Protein AF-A0A9Y1BJJ0-F1 (afdb_monomer)

Solvent-accessible surface area (backbone atoms only — not comparable to full-atom values): 19478 Å² total; per-residue (Å²): 133,89,79,84,78,82,77,81,77,77,76,79,78,82,75,85,71,90,80,87,71,91,72,77,84,66,87,72,63,76,68,61,73,74,72,78,79,87,86,78,84,75,80,62,66,66,53,59,51,48,55,56,55,54,55,73,60,61,85,57,52,76,65,58,51,50,52,52,48,52,50,50,52,52,52,46,50,52,51,51,53,52,47,53,53,51,52,50,55,38,51,52,40,48,51,55,25,51,56,29,49,51,51,24,52,51,27,50,50,51,21,49,52,28,46,55,54,26,51,55,40,48,53,52,38,51,55,41,47,52,55,33,52,52,48,49,52,53,42,50,52,51,49,54,51,46,51,54,53,56,48,53,52,58,73,71,43,85,68,90,63,91,56,38,71,58,51,47,57,51,49,52,51,46,62,75,71,51,95,79,72,55,77,67,56,48,54,50,52,49,52,51,44,52,56,40,50,58,50,39,53,53,42,50,54,48,50,50,54,50,49,51,49,52,52,51,52,49,52,44,53,51,48,53,52,49,38,50,50,35,49,54,49,38,52,53,41,49,54,50,29,51,52,29,49,49,51,21,52,51,29,48,51,53,24,50,54,34,42,53,52,25,51,51,36,46,53,51,39,50,55,47,52,50,52,48,52,52,52,49,51,53,48,53,51,51,52,50,53,46,54,52,50,54,48,53,53,52,50,52,52,50,50,54,51,49,50,53,52,51,51,54,47,50,54,50,49,51,55,50,47,55,50,40,52,56,49,49,51,41,50,75,70,71,52,90,74,52,76,70,59,49,47,53,31,55,77,68,66,78,108

pLDDT: mean 78.35, std 19.56, range [31.09, 95.75]

InterPro domains:
  IPR055545 Protein of unknown function DUF7121 [PF23435] (71-351)

Foldseek 3Di:
DDDDPPPPPPPPPPPPPDPPDPPDPDVPPVVVVVPPPPDDDPPPPVVVVVVVLLVVCPPDDLVVLVVVLVVLVVVLVVLVVVLVVLVVVLVVLVVLLVVLVVLLVVLLVLLVVLVVVLVVLVVVLVVLVVVLVVLVVVLVVLVVVLVVLVVVLVVLPDQPDPCLVVVLVVLVVVVVPDPDDDPVRVVVSVVVNVVSVVSVVSNVVNVVSVVVSVVSVVVSVVSVVSSVVSVVVSVVSVVVSVVSVVSSVVSVVSSVVSVVVSVVSVVVSVVSVVVSVVSVVVSVVSVVSSVSSVVVSVVVVVVVVVVVVVVVVVVVVVVLVVLLVVLVVCVVVVHDDDPVNVVSNVVVVVD

Nearest PDB structures (foldseek):
  3zx6-assembly1_B  TM=4.820E-01  e=4.097E-01  Archaeoglobus fulgidus DSM 4304
  3ja6-assembly1_I  TM=3.238E-01  e=7.196E-02  Escherichia coli
  7zr1-assembly1_D  TM=3.189E-01  e=2.107E-01  Thermochaetoides thermophila
  6grj-assembly1_I  TM=4.346E-01  e=5.861E-01  Aeromonas hydrophila
  3ja6-assembly1_H  TM=2.577E-01  e=4.538E-01  Escherichia coli

Mean predicted aligned error: 16.61 Å

Organism: NCBI:txid2876573

Sequence (351 aa):
MSSNEENINIKEEESESELTGENKANPEQEQKQELIQEQATPKTDTEEQKEKEESRFAELSLEEKKEKLSYLRQRRSMLSNELHRLLEERSEKRKLRDEKNELVKKLFQEARSEKEKRDKINEEVQVRKQMRDILKEEAEKIKNRLLELSSKIKDVGAPRDRRVGEKIRAIERKLETTPFLDKDQERETLKQLEALSGALEKLEIFRELKSEIKEMQNKLRQMQMEIKTYHTSVTTLANQSQVHQKRMVEATKEAKIAKEEADSLHAEVLTISSKIKEIKKELDSITKDMKILSKTVGIELKARRKERKIRAKQIRDEILDSRAEAILTKYKNGESLSLEEFRVLMERGLI

Secondary structure (DSSP, 8-state):
--------------------------TTSSSSSSSS--S---TTHHHHHHHHHHHTTTTS-HHHHHHHHHHHHHHHHHHHHHHHHHHHHHHHHHHHHHHHHHHHHHHHHHHHHHHHHHHHHHHHHHHHHHHHHHHHHHHHHHHHHHHHHHHHHHHH---S-S-HHHHHHHHHHHHHH-S---HHHHHHHHHHHHHHHHHHHHHHHHHHHHHHHHHHHHHHHHHHHHHHHHHHHHHHHHHHHHHHHHHHHHHHHHHHHHHHHHHHHHHHHHHHHHHHHHHHHHHHHHHHHHHHHHHHHHHHHHHHHHHHHHHHHHHHHHHHHHHHHHHHHHHHTTPPPPHHHHHHHHHTT--

Radius of gyration: 60.82 Å; Cα contacts (8 Å, |Δi|>4): 172; chains: 1; bounding box: 133×42×183 Å

Structure (mmCIF, N/CA/C/O backbone):
data_AF-A0A9Y1BJJ0-F1
#
_entry.id   AF-A0A9Y1BJJ0-F1
#
loop_
_atom_site.group_PDB
_atom_site.id
_atom_site.type_symbol
_atom_site.label_atom_id
_atom_site.label_alt_id
_atom_site.label_comp_id
_atom_site.label_asym_id
_atom_site.label_entity_id
_atom_site.label_seq_id
_atom_site.pdbx_PDB_ins_code
_atom_site.Cartn_x
_atom_site.Cartn_y
_atom_site.Cartn_z
_atom_site.occupancy
_atom_site.B_iso_or_equiv
_atom_site.auth_seq_id
_atom_site.auth_comp_id
_atom_site.auth_asym_id
_atom_site.auth_atom_id
_atom_site.pdbx_PDB_model_num
ATOM 1 N N . MET A 1 1 ? -3.485 5.118 47.704 1.00 41.38 1 MET A N 1
ATOM 2 C CA . MET A 1 1 ? -2.514 4.572 46.736 1.00 41.38 1 MET A CA 1
ATOM 3 C C . MET A 1 1 ? -2.784 5.252 45.416 1.00 41.38 1 MET A C 1
ATOM 5 O O . MET A 1 1 ? -3.918 5.224 44.964 1.00 41.38 1 MET A O 1
ATOM 9 N N . SER A 1 2 ? -1.784 5.989 44.939 1.00 37.78 2 SER A N 1
ATOM 10 C CA . SER A 1 2 ? -1.867 6.934 43.827 1.00 37.78 2 SER A CA 1
ATOM 11 C C . SER A 1 2 ? -2.095 6.193 42.512 1.00 37.78 2 SER A C 1
ATOM 13 O O . SER A 1 2 ? -1.265 5.369 42.134 1.00 37.78 2 SER A O 1
ATOM 15 N N . SER A 1 3 ? -3.204 6.466 41.831 1.00 37.03 3 SER A N 1
ATOM 16 C CA . SER A 1 3 ? -3.434 5.999 40.466 1.00 37.03 3 SER A CA 1
ATOM 17 C C . SER A 1 3 ? -3.131 7.157 39.527 1.00 37.03 3 SER A C 1
ATOM 19 O O . SER A 1 3 ? -3.899 8.109 39.442 1.00 37.03 3 SER A O 1
ATOM 21 N N . ASN A 1 4 ? -1.965 7.078 38.884 1.00 36.16 4 ASN A N 1
ATOM 22 C CA . ASN A 1 4 ? -1.592 7.906 37.744 1.00 36.16 4 ASN A CA 1
ATOM 23 C C . ASN A 1 4 ? -2.615 7.688 36.624 1.00 36.16 4 ASN A C 1
ATOM 25 O O . ASN A 1 4 ? -2.622 6.637 35.985 1.00 36.16 4 ASN A O 1
ATOM 29 N N . GLU A 1 5 ? -3.464 8.679 36.382 1.00 37.00 5 GLU A N 1
ATOM 30 C CA . GLU A 1 5 ? -4.180 8.808 35.120 1.00 37.00 5 GLU A CA 1
ATOM 31 C C . GLU A 1 5 ? -3.225 9.480 34.129 1.00 37.00 5 GLU A C 1
ATOM 33 O O . GLU A 1 5 ? -3.054 10.699 34.116 1.00 37.00 5 GLU A O 1
ATOM 38 N N . GLU A 1 6 ? -2.537 8.662 33.329 1.00 38.34 6 GLU A N 1
ATOM 39 C CA . GLU A 1 6 ? -1.808 9.142 32.158 1.00 38.34 6 GLU A CA 1
ATOM 40 C C . GLU A 1 6 ? -2.821 9.671 31.143 1.00 38.34 6 GLU A C 1
ATOM 42 O O . GLU A 1 6 ? -3.477 8.940 30.400 1.00 38.34 6 GLU A O 1
ATOM 47 N N . ASN A 1 7 ? -2.966 10.989 31.169 1.00 35.38 7 ASN A N 1
ATOM 48 C CA . ASN A 1 7 ? -3.734 11.771 30.226 1.00 35.38 7 ASN A CA 1
ATOM 49 C C . ASN A 1 7 ? -2.969 11.773 28.892 1.00 35.38 7 ASN A C 1
ATOM 51 O O . ASN A 1 7 ? -2.081 12.598 28.667 1.00 35.38 7 ASN A O 1
ATOM 55 N N . ILE A 1 8 ? -3.254 10.798 28.025 1.00 37.06 8 ILE A N 1
ATOM 56 C CA . ILE A 1 8 ? -2.671 10.728 26.681 1.00 37.06 8 ILE A CA 1
ATOM 57 C C . ILE A 1 8 ? -3.381 11.769 25.810 1.00 37.06 8 ILE A C 1
ATOM 59 O O . ILE A 1 8 ? -4.343 11.486 25.099 1.00 37.06 8 ILE A O 1
ATOM 63 N N . ASN A 1 9 ? -2.896 13.003 25.916 1.00 31.09 9 ASN A N 1
ATOM 64 C CA . ASN A 1 9 ? -3.221 14.113 25.038 1.00 31.09 9 ASN A CA 1
ATOM 65 C C . ASN A 1 9 ? -2.530 13.880 23.685 1.00 31.09 9 ASN A C 1
ATOM 67 O O . ASN A 1 9 ? -1.387 14.293 23.481 1.00 31.09 9 ASN A O 1
ATOM 71 N N . ILE A 1 10 ? -3.196 13.163 22.779 1.00 37.03 10 ILE A N 1
ATOM 72 C CA . ILE A 1 10 ? -2.777 13.092 21.379 1.00 37.03 10 ILE A CA 1
ATOM 73 C C . ILE A 1 10 ? -3.222 14.406 20.745 1.00 37.03 10 ILE A C 1
ATOM 75 O O . ILE A 1 10 ? -4.353 14.531 20.286 1.00 37.03 10 ILE A O 1
ATOM 79 N N . LYS A 1 11 ? -2.334 15.402 20.789 1.00 32.56 11 LYS A N 1
ATOM 80 C CA . LYS A 1 11 ? -2.441 16.589 19.944 1.00 32.56 11 LYS A CA 1
ATOM 81 C C . LYS A 1 11 ? -2.507 16.119 18.495 1.00 32.56 11 LYS A C 1
ATOM 83 O O . LYS A 1 11 ? -1.560 15.518 17.990 1.00 32.56 11 LYS A O 1
ATOM 88 N N . GLU A 1 12 ? -3.649 16.370 17.878 1.00 34.91 12 GLU A N 1
ATOM 89 C CA . GLU A 1 12 ? -3.846 16.322 16.440 1.00 34.91 12 GLU A CA 1
ATOM 90 C C . GLU A 1 12 ? -2.896 17.349 15.812 1.00 34.91 12 GLU A C 1
ATOM 92 O O . GLU A 1 12 ? -3.106 18.556 15.899 1.00 34.91 12 GLU A O 1
ATOM 97 N N . GLU A 1 13 ? -1.789 16.872 15.243 1.00 32.09 13 GLU A N 1
ATOM 98 C CA . GLU A 1 13 ? -1.063 17.631 14.231 1.00 32.09 13 GLU A CA 1
ATOM 99 C C . GLU A 1 13 ? -1.869 17.529 12.937 1.00 32.09 13 GLU A C 1
ATOM 101 O O . GLU A 1 13 ? -1.790 16.548 12.190 1.00 32.09 13 GLU A O 1
ATOM 106 N N . GLU A 1 14 ? -2.686 18.555 12.712 1.00 34.62 14 GLU A N 1
ATOM 107 C CA . GLU A 1 14 ? -3.256 18.894 11.417 1.00 34.62 14 GLU A CA 1
ATOM 108 C C . GLU A 1 14 ? -2.109 19.092 10.418 1.00 34.62 14 GLU A C 1
ATOM 110 O O . GLU A 1 14 ? -1.488 20.147 10.320 1.00 34.62 14 GLU A O 1
ATOM 115 N N . SER A 1 15 ? -1.802 18.031 9.677 1.00 31.80 15 SER A N 1
ATOM 116 C CA . SER A 1 15 ? -1.111 18.137 8.398 1.00 31.80 15 SER A CA 1
ATOM 117 C C . SER A 1 15 ? -2.178 18.181 7.313 1.00 31.80 15 SER A C 1
ATOM 119 O O . SER A 1 15 ? -2.482 17.185 6.654 1.00 31.80 15 SER A O 1
ATOM 121 N N . GLU A 1 16 ? -2.770 19.364 7.149 1.00 34.81 16 GLU A N 1
ATOM 122 C CA . GLU A 1 16 ? -3.414 19.741 5.896 1.00 34.81 16 GLU A CA 1
ATOM 123 C C . GLU A 1 16 ? -2.358 19.649 4.788 1.00 34.81 16 GLU A C 1
ATOM 125 O O . GLU A 1 16 ? -1.542 20.540 4.571 1.00 34.81 16 GLU A O 1
ATOM 130 N N . SER A 1 17 ? -2.337 18.507 4.107 1.00 33.75 17 SER A N 1
ATOM 131 C CA . SER A 1 17 ? -1.833 18.432 2.745 1.00 33.75 17 SER A CA 1
ATOM 132 C C . SER A 1 17 ? -3.055 18.371 1.848 1.00 33.75 17 SER A C 1
ATOM 134 O O . SER A 1 17 ? -3.716 17.341 1.713 1.00 33.75 17 SER A O 1
ATOM 136 N N . GLU A 1 18 ? -3.389 19.532 1.296 1.00 36.62 18 GLU A N 1
ATOM 137 C CA . GLU A 1 18 ? -4.306 19.688 0.180 1.00 36.62 18 GLU A CA 1
ATOM 138 C C . GLU A 1 18 ? -3.931 18.689 -0.925 1.00 36.62 18 GLU A C 1
ATOM 140 O O . GLU A 1 18 ? -2.941 18.845 -1.637 1.00 36.62 18 GLU A O 1
ATOM 145 N N . LEU A 1 19 ? -4.729 17.636 -1.073 1.00 33.81 19 LEU A N 1
ATOM 146 C CA . LEU A 1 19 ? -4.716 16.768 -2.248 1.00 33.81 19 LEU A CA 1
ATOM 147 C C . LEU A 1 19 ? -6.147 16.595 -2.754 1.00 33.81 19 LEU A C 1
ATOM 149 O O . LEU A 1 19 ? -6.653 15.492 -2.939 1.00 33.81 19 LEU A O 1
ATOM 153 N N . THR A 1 20 ? -6.800 17.726 -3.006 1.00 34.84 20 THR A N 1
ATOM 154 C CA . THR A 1 20 ? -7.907 17.812 -3.958 1.00 34.84 20 THR A CA 1
ATOM 155 C C . THR A 1 20 ? -7.392 18.518 -5.198 1.00 34.84 20 THR A C 1
ATOM 157 O O . THR A 1 20 ? -7.343 19.739 -5.283 1.00 34.84 20 THR A O 1
ATOM 160 N N . GLY A 1 21 ? -6.962 17.705 -6.151 1.00 32.47 21 GLY A N 1
ATOM 161 C CA . GLY A 1 21 ? -6.496 18.133 -7.456 1.00 32.47 21 GLY A CA 1
ATOM 162 C C . GLY A 1 21 ? -6.545 16.939 -8.387 1.00 32.47 21 GLY A C 1
ATOM 163 O O . GLY A 1 21 ? -5.512 16.404 -8.778 1.00 32.47 21 GLY A O 1
ATOM 164 N N . GLU A 1 22 ? -7.759 16.476 -8.688 1.00 35.31 22 GLU A N 1
ATOM 165 C CA . GLU A 1 22 ? -8.012 15.612 -9.835 1.00 35.31 22 GLU A CA 1
ATOM 166 C C . GLU A 1 22 ? -7.558 16.339 -11.108 1.00 35.31 22 GLU A C 1
ATOM 168 O O . GLU A 1 22 ? -8.339 17.018 -11.765 1.00 35.31 22 GLU A O 1
ATOM 173 N N . ASN A 1 23 ? -6.295 16.176 -11.491 1.00 34.31 23 ASN A N 1
ATOM 174 C CA . ASN A 1 23 ? -5.889 16.372 -12.872 1.00 34.31 23 ASN A CA 1
ATOM 175 C C . ASN A 1 23 ? -5.842 15.002 -13.535 1.00 34.31 23 ASN A C 1
ATOM 177 O O . ASN A 1 23 ? -4.840 14.288 -13.520 1.00 34.31 23 ASN A O 1
ATOM 181 N N . LYS A 1 24 ? -6.997 14.638 -14.099 1.00 37.75 24 LYS A N 1
ATOM 182 C CA . LYS A 1 24 ? -7.122 13.620 -15.138 1.00 37.75 24 LYS A CA 1
ATOM 183 C C . LYS A 1 24 ? -6.064 13.903 -16.201 1.00 37.75 24 LYS A C 1
ATOM 185 O O . LYS A 1 24 ? -6.153 14.892 -16.923 1.00 37.75 24 LYS A O 1
ATOM 190 N N . ALA A 1 25 ? -5.072 13.023 -16.285 1.00 35.44 25 ALA A N 1
ATOM 191 C CA . ALA A 1 25 ? -4.166 12.956 -17.416 1.00 35.44 25 ALA A CA 1
ATOM 192 C C . ALA A 1 25 ? -5.003 12.720 -18.680 1.00 35.44 25 ALA A C 1
ATOM 194 O O . ALA A 1 25 ? -5.558 11.640 -18.883 1.00 35.44 25 ALA A O 1
ATOM 195 N N . ASN A 1 26 ? -5.138 13.767 -19.488 1.00 36.28 26 ASN A N 1
ATOM 196 C CA . ASN A 1 26 ? -5.707 13.696 -20.819 1.00 36.28 26 ASN A CA 1
ATOM 197 C C . ASN A 1 26 ? -4.599 13.219 -21.781 1.00 36.28 26 ASN A C 1
ATOM 199 O O . ASN A 1 26 ? -3.592 13.920 -21.898 1.00 36.28 26 ASN A O 1
ATOM 203 N N . PRO A 1 27 ? -4.731 12.074 -22.476 1.00 37.09 27 PRO A N 1
ATOM 204 C CA . PRO A 1 27 ? -3.688 11.569 -23.378 1.00 37.09 27 PRO A CA 1
ATOM 205 C C . PRO A 1 27 ? -3.539 12.377 -24.681 1.00 37.09 27 PRO A C 1
ATOM 207 O O . PRO A 1 27 ? -2.681 12.069 -25.501 1.00 37.09 27 PRO A O 1
ATOM 210 N N . GLU A 1 28 ? -4.364 13.404 -24.901 1.00 39.59 28 GLU A N 1
ATOM 211 C CA . GLU A 1 28 ? -4.468 14.112 -26.185 1.00 39.59 28 GLU A CA 1
ATOM 212 C C . GLU A 1 28 ? -3.685 15.436 -26.278 1.00 39.59 28 GLU A C 1
ATOM 214 O O . GLU A 1 28 ? -3.789 16.137 -27.287 1.00 39.59 28 GLU A O 1
ATOM 219 N N . GLN A 1 29 ? -2.885 15.809 -25.271 1.00 39.03 29 GLN A N 1
ATOM 220 C CA . GLN A 1 29 ? -2.131 17.077 -25.296 1.00 39.03 29 GLN A CA 1
ATOM 221 C C . GLN A 1 29 ? -0.627 16.957 -25.585 1.00 39.03 29 GLN A C 1
ATOM 223 O O . GLN A 1 29 ? -0.024 17.962 -25.955 1.00 39.03 29 GLN A O 1
ATOM 228 N N . GLU A 1 30 ? -0.034 15.760 -25.573 1.00 35.84 30 GLU A N 1
ATOM 229 C CA . GLU A 1 30 ? 1.347 15.571 -26.063 1.00 35.84 30 GLU A CA 1
ATOM 230 C C . GLU A 1 30 ? 1.431 15.421 -27.593 1.00 35.84 30 GLU A C 1
ATOM 232 O O . GLU A 1 30 ? 2.479 15.669 -28.176 1.00 35.84 30 GLU A O 1
ATOM 237 N N . GLN A 1 31 ? 0.319 15.138 -28.282 1.00 39.72 31 GLN A N 1
ATOM 238 C CA . GLN A 1 31 ? 0.288 15.030 -29.751 1.00 39.72 31 GLN A CA 1
ATOM 239 C C . GLN A 1 31 ? 0.070 16.366 -30.483 1.00 39.72 31 GLN A C 1
ATOM 241 O O . GLN A 1 31 ? 0.135 16.416 -31.709 1.00 39.72 31 GLN A O 1
ATOM 246 N N . LYS A 1 32 ? -0.164 17.474 -29.763 1.00 40.16 32 LYS A N 1
ATOM 247 C CA . LYS A 1 32 ? -0.368 18.804 -30.373 1.00 40.16 32 LYS A CA 1
ATOM 248 C C . LYS A 1 32 ? 0.833 19.748 -30.286 1.00 40.16 32 LYS A C 1
ATOM 250 O O . LYS A 1 32 ? 0.787 20.809 -30.900 1.00 40.16 32 LYS A O 1
ATOM 255 N N . GLN A 1 33 ? 1.922 19.358 -29.620 1.00 35.16 33 GLN A N 1
ATOM 256 C CA . GLN A 1 33 ? 3.211 20.058 -29.744 1.00 35.16 33 GLN A CA 1
ATOM 257 C C . GLN A 1 33 ? 4.098 19.512 -30.875 1.00 35.16 33 GLN A C 1
ATOM 259 O O . GLN A 1 33 ? 5.078 20.158 -31.228 1.00 35.16 33 GLN A O 1
ATOM 264 N N . GLU A 1 34 ? 3.718 18.404 -31.519 1.00 36.06 34 GLU A N 1
ATOM 265 C CA . GLU A 1 34 ? 4.432 17.861 -32.687 1.00 36.06 34 GLU A CA 1
ATOM 266 C C . GLU A 1 34 ? 3.879 18.335 -34.047 1.00 36.06 34 GLU A C 1
ATOM 268 O O . GLU A 1 34 ? 4.461 18.012 -35.077 1.00 36.06 34 GLU A O 1
ATOM 273 N N . LEU A 1 35 ? 2.806 19.141 -34.086 1.00 38.00 35 LEU A N 1
ATOM 274 C CA . LEU A 1 35 ? 2.147 19.531 -35.348 1.00 38.00 35 LEU A CA 1
ATOM 275 C C . LEU A 1 35 ? 2.169 21.036 -35.679 1.00 38.00 35 LEU A C 1
ATOM 277 O O . LEU A 1 35 ? 1.413 21.493 -36.532 1.00 38.00 35 LEU A O 1
ATOM 281 N N . ILE A 1 36 ? 3.044 21.816 -35.038 1.00 39.78 36 ILE A N 1
ATOM 282 C CA . ILE A 1 36 ? 3.348 23.198 -35.452 1.00 39.78 36 ILE A CA 1
ATOM 283 C C . ILE A 1 36 ? 4.865 23.353 -35.556 1.00 39.78 36 ILE A C 1
ATOM 285 O O . ILE A 1 36 ? 5.498 24.058 -34.780 1.00 39.78 36 ILE A O 1
ATOM 289 N N . GLN A 1 37 ? 5.463 22.644 -36.509 1.00 34.94 37 GLN A N 1
ATOM 290 C CA . GLN A 1 37 ? 6.774 22.986 -37.071 1.00 34.94 37 GLN A CA 1
ATOM 291 C C . GLN A 1 37 ? 6.961 22.334 -38.447 1.00 34.94 37 GLN A C 1
ATOM 293 O O . GLN A 1 37 ? 8.038 21.891 -38.827 1.00 34.94 37 GLN A O 1
ATOM 298 N N . GLU A 1 38 ? 5.888 22.294 -39.231 1.00 39.34 38 GLU A N 1
ATOM 299 C CA . GLU A 1 38 ? 5.927 21.891 -40.630 1.00 39.34 38 GLU A CA 1
ATOM 300 C C . GLU A 1 38 ? 5.609 23.127 -41.475 1.00 39.34 38 GLU A C 1
ATOM 302 O O . GLU A 1 38 ? 4.462 23.359 -41.831 1.00 39.34 38 GLU A O 1
ATOM 307 N N . GLN A 1 39 ? 6.621 23.985 -41.669 1.00 40.09 39 GLN A N 1
ATOM 308 C CA . GLN A 1 39 ? 6.801 24.923 -42.796 1.00 40.09 39 GLN A CA 1
ATOM 309 C C . GLN A 1 39 ? 7.928 25.922 -42.487 1.00 40.09 39 GLN A C 1
ATOM 311 O O . GLN A 1 39 ? 7.706 27.100 -42.240 1.00 40.09 39 GLN A O 1
ATOM 316 N N . ALA A 1 40 ? 9.165 25.432 -42.513 1.00 31.11 40 ALA A N 1
ATOM 317 C CA . ALA A 1 40 ? 10.347 26.210 -42.882 1.00 31.11 40 ALA A CA 1
ATOM 318 C C . ALA A 1 40 ? 11.502 25.223 -43.066 1.00 31.11 40 ALA A C 1
ATOM 320 O O . ALA A 1 40 ? 12.219 24.894 -42.130 1.00 31.11 40 ALA A O 1
ATOM 321 N N . THR A 1 41 ? 11.664 24.693 -44.275 1.00 34.09 41 THR A N 1
ATOM 322 C CA . THR A 1 41 ? 12.909 24.021 -44.654 1.00 34.09 41 THR A CA 1
ATOM 323 C C . THR A 1 41 ? 13.957 25.079 -45.007 1.00 34.09 41 THR A C 1
ATOM 325 O O . THR A 1 41 ? 13.762 25.753 -46.022 1.00 34.09 41 THR A O 1
ATOM 328 N N . PRO A 1 42 ? 15.101 25.193 -44.308 1.00 35.75 42 PRO A N 1
ATOM 329 C CA . PRO A 1 42 ? 16.320 25.646 -44.948 1.00 35.75 42 PRO A CA 1
ATOM 330 C C . PRO A 1 42 ? 16.962 24.410 -45.588 1.00 35.75 42 PRO A C 1
ATOM 332 O O . PRO A 1 42 ? 17.551 23.563 -44.922 1.00 35.75 42 PRO A O 1
ATOM 335 N N . LYS A 1 43 ? 16.817 24.267 -46.908 1.00 39.12 43 LYS A N 1
ATOM 336 C CA . LYS A 1 43 ? 17.496 23.215 -47.690 1.00 39.12 43 LYS A CA 1
ATOM 337 C C . LYS A 1 43 ? 19.018 23.435 -47.804 1.00 39.12 43 LYS A C 1
ATOM 339 O O . LYS A 1 43 ? 19.677 22.675 -48.497 1.00 39.12 43 LYS A O 1
ATOM 344 N N . THR A 1 44 ? 19.580 24.434 -47.130 1.00 39.41 44 THR A N 1
ATOM 345 C CA . THR A 1 44 ? 20.966 24.888 -47.307 1.00 39.41 44 THR A CA 1
ATOM 346 C C . THR A 1 44 ? 21.967 24.267 -46.323 1.00 39.41 44 THR A C 1
ATOM 348 O O . THR A 1 44 ? 23.104 24.024 -46.710 1.00 39.41 44 THR A O 1
ATOM 351 N N . ASP A 1 45 ? 21.559 23.868 -45.111 1.00 41.50 45 ASP A N 1
ATOM 352 C CA . ASP A 1 45 ? 22.515 23.365 -44.098 1.00 41.50 45 ASP A CA 1
ATOM 353 C C . ASP A 1 45 ? 22.913 21.887 -44.295 1.00 41.50 45 ASP A C 1
ATOM 355 O O . ASP A 1 45 ? 23.887 21.402 -43.719 1.00 41.50 45 ASP A O 1
ATOM 359 N N . THR A 1 46 ? 22.168 21.138 -45.117 1.00 50.28 46 THR A N 1
ATOM 360 C CA . THR A 1 46 ? 22.404 19.696 -45.336 1.00 50.28 46 THR A CA 1
ATOM 361 C C . THR A 1 46 ? 23.426 19.417 -46.445 1.00 50.28 46 THR A C 1
ATOM 363 O O . THR A 1 46 ? 24.008 18.333 -46.475 1.00 50.28 46 THR A O 1
ATOM 366 N N . GLU A 1 47 ? 23.644 20.358 -47.367 1.00 45.19 47 GLU A N 1
ATOM 367 C CA . GLU A 1 47 ? 24.647 20.235 -48.437 1.00 45.19 47 GLU A CA 1
ATOM 368 C C . GLU A 1 47 ? 26.021 20.734 -47.973 1.00 45.19 47 GLU A C 1
ATOM 370 O O . GLU A 1 47 ? 26.998 20.009 -48.145 1.00 45.19 47 GLU A O 1
ATOM 375 N N . GLU A 1 48 ? 26.094 21.844 -47.229 1.00 45.12 48 GLU A N 1
ATOM 376 C CA . GLU A 1 48 ? 27.357 22.331 -46.643 1.00 45.12 48 GLU A CA 1
ATOM 377 C C . GLU A 1 48 ? 27.971 21.363 -45.611 1.00 45.12 48 GLU A C 1
ATOM 379 O O . GLU A 1 48 ? 29.195 21.232 -45.524 1.00 45.12 48 GLU A O 1
ATOM 384 N N . GLN A 1 49 ? 27.148 20.6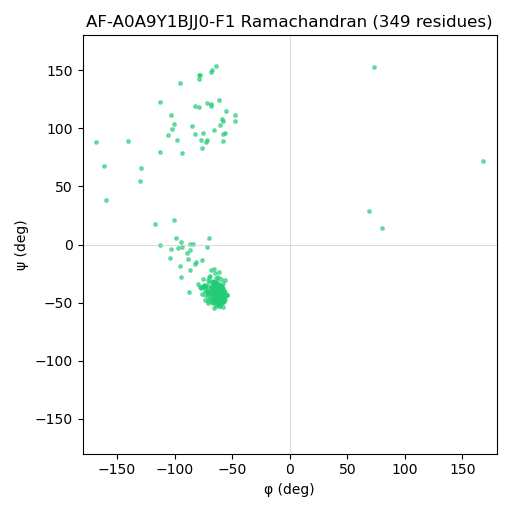53 -44.827 1.00 47.91 49 GLN A N 1
ATOM 385 C CA . GLN A 1 49 ? 27.642 19.630 -43.893 1.00 47.91 49 GLN A CA 1
ATOM 386 C C . GLN A 1 49 ? 28.119 18.362 -44.617 1.00 47.91 49 GLN A C 1
ATOM 388 O O . GLN A 1 49 ? 29.115 17.769 -44.205 1.00 47.91 49 GLN A O 1
ATOM 393 N N . LYS A 1 50 ? 27.474 17.974 -45.728 1.00 47.66 50 LYS A N 1
ATOM 394 C CA . LYS A 1 50 ? 27.924 16.849 -46.566 1.00 47.66 50 LYS A CA 1
ATOM 395 C C . LYS A 1 50 ? 29.231 17.161 -47.287 1.00 47.66 50 LYS A C 1
ATOM 397 O O . LYS A 1 50 ? 30.107 16.305 -47.300 1.00 47.66 50 LYS A O 1
ATOM 402 N N . GLU A 1 51 ? 29.393 18.368 -47.828 1.00 49.00 51 GLU A N 1
ATOM 403 C CA . GLU A 1 51 ? 30.636 18.777 -48.496 1.00 49.00 51 GLU A CA 1
ATOM 404 C C . GLU A 1 51 ? 31.817 18.866 -47.515 1.00 49.00 51 GLU A C 1
ATOM 406 O O . GLU A 1 51 ? 32.923 18.415 -47.827 1.00 49.00 51 GLU A O 1
ATOM 411 N N . LYS A 1 52 ? 31.592 19.351 -46.283 1.00 52.16 52 LYS A N 1
ATOM 412 C CA . LYS A 1 52 ? 32.620 19.354 -45.224 1.00 52.16 52 LYS A CA 1
ATOM 413 C C . LYS A 1 52 ? 32.981 17.947 -44.729 1.00 52.16 52 LYS A C 1
ATOM 415 O O . LYS A 1 52 ? 34.149 17.691 -44.436 1.00 52.16 52 LYS A O 1
ATOM 420 N N . GLU A 1 53 ? 32.023 17.022 -44.645 1.00 48.56 53 GLU A N 1
ATOM 421 C CA . GLU A 1 53 ? 32.281 15.630 -44.237 1.00 48.56 53 GLU A CA 1
ATOM 422 C C . GLU A 1 53 ? 32.942 14.791 -45.345 1.00 48.56 53 GLU A C 1
ATOM 424 O O . GLU A 1 53 ? 33.820 13.977 -45.052 1.00 48.56 53 GLU A O 1
ATOM 429 N N . GLU A 1 54 ? 32.588 15.010 -46.615 1.00 51.88 54 GLU A N 1
ATOM 430 C CA . GLU A 1 54 ? 33.231 14.361 -47.767 1.00 51.88 54 GLU A CA 1
ATOM 431 C C . GLU A 1 54 ? 34.686 14.827 -47.950 1.00 51.88 54 GLU A C 1
ATOM 433 O O . GLU A 1 54 ? 35.562 14.004 -48.234 1.00 51.88 54 GLU A O 1
ATOM 438 N N . SER A 1 55 ? 34.974 16.103 -47.668 1.00 53.44 55 SER A N 1
ATOM 439 C CA . SER A 1 55 ? 36.337 16.653 -47.627 1.00 53.44 55 SER A CA 1
ATOM 440 C C . SER A 1 55 ? 37.220 15.979 -46.560 1.00 53.44 55 SER A C 1
ATOM 442 O O . SER A 1 55 ? 38.396 15.698 -46.789 1.00 53.44 55 SER A O 1
ATOM 444 N N . ARG A 1 56 ? 36.637 15.581 -45.420 1.00 59.75 56 ARG A N 1
ATOM 445 C CA . ARG A 1 56 ? 37.361 15.013 -44.266 1.00 59.75 56 ARG A CA 1
ATOM 446 C C . ARG A 1 56 ? 38.014 13.650 -44.526 1.00 59.75 56 ARG A C 1
ATOM 448 O O . ARG A 1 56 ? 38.918 13.243 -43.796 1.00 59.75 56 ARG A O 1
ATOM 455 N N . PHE A 1 57 ? 37.545 12.928 -45.540 1.00 59.41 57 PHE A N 1
ATOM 456 C CA . PHE A 1 57 ? 38.108 11.642 -45.952 1.00 59.41 57 PHE A CA 1
ATOM 457 C C . PHE A 1 57 ? 38.772 11.699 -47.332 1.00 59.41 57 PHE A C 1
ATOM 459 O O . PHE A 1 57 ? 39.289 10.677 -47.778 1.00 59.41 57 PHE A O 1
ATOM 466 N N . ALA A 1 58 ? 38.773 12.851 -48.011 1.00 61.31 58 ALA A N 1
ATOM 467 C CA . ALA A 1 58 ? 39.305 12.988 -49.365 1.00 61.31 58 ALA A CA 1
ATOM 468 C C . ALA A 1 58 ? 40.830 12.787 -49.419 1.00 61.31 58 ALA A C 1
ATOM 470 O O . ALA A 1 58 ? 41.313 12.110 -50.326 1.00 61.31 58 ALA A O 1
ATOM 471 N N . GLU A 1 59 ? 41.558 13.273 -48.409 1.00 61.97 59 GLU A N 1
ATOM 472 C CA . GLU A 1 59 ? 43.032 13.280 -48.351 1.00 61.97 59 GLU A CA 1
ATOM 473 C C . GLU A 1 59 ? 43.679 11.923 -48.015 1.00 61.97 59 GLU A C 1
ATOM 475 O O . GLU A 1 59 ? 44.882 11.759 -48.204 1.00 61.97 59 GLU A O 1
ATOM 480 N N . LEU A 1 60 ? 42.913 10.931 -47.542 1.00 71.19 60 LEU A N 1
ATOM 481 C CA . LEU A 1 60 ? 43.469 9.625 -47.162 1.00 71.19 60 LEU A CA 1
ATOM 482 C C . LEU A 1 60 ? 43.754 8.723 -48.372 1.00 71.19 60 LEU A C 1
ATOM 484 O O . LEU A 1 60 ? 42.984 8.672 -49.339 1.00 71.19 60 LEU A O 1
ATOM 488 N N . SER A 1 61 ? 44.814 7.923 -48.267 1.00 78.50 61 SER A N 1
ATOM 489 C CA . SER A 1 61 ? 45.138 6.871 -49.231 1.00 78.50 61 SER A CA 1
ATOM 490 C C . SER A 1 61 ? 44.055 5.784 -49.260 1.00 78.50 61 SER A C 1
ATOM 492 O O . SER A 1 61 ? 43.359 5.525 -48.276 1.00 78.50 61 SER A O 1
ATOM 494 N N . LEU A 1 62 ? 43.919 5.092 -50.395 1.00 75.88 62 LEU A N 1
ATOM 495 C CA . LEU A 1 62 ? 42.941 4.011 -50.568 1.00 75.88 62 LEU A CA 1
ATOM 496 C C . LEU A 1 62 ? 43.126 2.883 -49.536 1.00 75.88 62 LEU A C 1
ATOM 498 O O . LEU A 1 62 ? 42.145 2.255 -49.140 1.00 75.88 62 LEU A O 1
ATOM 502 N N . GLU A 1 63 ? 44.362 2.607 -49.113 1.00 79.31 63 GLU A N 1
ATOM 503 C CA . GLU A 1 63 ? 44.637 1.575 -48.106 1.00 79.31 63 GLU A CA 1
ATOM 504 C C . GLU A 1 63 ? 44.209 2.035 -46.702 1.00 79.31 63 GLU A C 1
ATOM 506 O O . GLU A 1 63 ? 43.471 1.323 -46.024 1.00 79.31 63 GLU A O 1
ATOM 511 N N . GLU A 1 64 ? 44.510 3.283 -46.339 1.00 82.81 64 GLU A N 1
ATOM 512 C CA . GLU A 1 64 ? 44.087 3.905 -45.075 1.00 82.81 64 GLU A CA 1
ATOM 513 C C . GLU A 1 64 ? 42.556 4.006 -44.970 1.00 82.81 64 GLU A C 1
ATOM 515 O O . GLU A 1 64 ? 41.968 3.757 -43.917 1.00 82.81 64 GLU A O 1
ATOM 520 N N . LYS A 1 65 ? 41.870 4.306 -46.083 1.00 81.56 65 LYS A N 1
ATOM 521 C CA . LYS A 1 65 ? 40.399 4.315 -46.156 1.00 81.56 65 LYS A CA 1
ATOM 522 C C . LYS A 1 65 ? 39.802 2.931 -45.879 1.00 81.56 65 LYS A C 1
ATOM 524 O O . LYS A 1 65 ? 38.772 2.837 -45.207 1.00 81.56 65 LYS A O 1
ATOM 529 N N . LYS A 1 66 ? 40.425 1.848 -46.364 1.00 81.94 66 LYS A N 1
ATOM 530 C CA . LYS A 1 66 ? 39.978 0.469 -46.079 1.00 81.94 66 LYS A CA 1
ATOM 531 C C . LYS A 1 66 ? 40.238 0.072 -44.631 1.00 81.94 66 LYS A C 1
ATOM 533 O O . LYS A 1 66 ? 39.360 -0.535 -44.019 1.00 81.94 66 LYS A O 1
ATOM 538 N N . GLU A 1 67 ? 41.405 0.406 -44.090 1.00 86.56 67 GLU A N 1
ATOM 539 C CA . GLU A 1 67 ? 41.744 0.144 -42.688 1.00 86.56 67 GLU A CA 1
ATOM 540 C C . GLU A 1 67 ? 40.780 0.875 -41.754 1.00 86.56 67 GLU A C 1
ATOM 542 O O . GLU A 1 67 ? 40.186 0.259 -40.868 1.00 86.56 67 GLU A O 1
ATOM 547 N N . LYS A 1 68 ? 40.504 2.154 -42.032 1.00 87.56 68 LYS A N 1
ATOM 548 C CA . LYS A 1 68 ? 39.520 2.949 -41.289 1.00 87.56 68 LYS A CA 1
ATOM 549 C C . LYS A 1 68 ? 38.108 2.377 -41.410 1.00 87.56 68 LYS A C 1
ATOM 551 O O . LYS A 1 68 ? 37.389 2.313 -40.418 1.00 87.56 68 LYS A O 1
ATOM 556 N N . LEU A 1 69 ? 37.712 1.890 -42.587 1.00 86.94 69 LEU A N 1
ATOM 557 C CA . LEU A 1 69 ? 36.426 1.210 -42.772 1.00 86.94 69 LEU A CA 1
ATOM 558 C C . LEU A 1 69 ? 36.345 -0.105 -41.976 1.00 86.94 69 LEU A C 1
ATOM 560 O O . LEU A 1 69 ? 35.292 -0.413 -41.417 1.00 86.94 69 LEU A O 1
ATOM 564 N N . SER A 1 70 ? 37.435 -0.872 -41.913 1.00 89.25 70 SER A N 1
ATOM 565 C CA . SER A 1 70 ? 37.532 -2.089 -41.097 1.00 89.25 70 SER A CA 1
ATOM 566 C C . SER A 1 70 ? 37.415 -1.767 -39.604 1.00 89.25 70 SER A C 1
ATOM 568 O O . SER A 1 70 ? 36.582 -2.347 -38.906 1.00 89.25 70 SER A O 1
ATOM 570 N N . TYR A 1 71 ? 38.158 -0.759 -39.141 1.00 91.06 71 TYR A N 1
ATOM 571 C CA . TYR A 1 71 ? 38.094 -0.255 -37.772 1.00 91.06 71 TYR A CA 1
ATOM 572 C C . TYR A 1 71 ? 36.680 0.201 -37.392 1.00 91.06 71 TYR A C 1
ATOM 574 O O . TYR A 1 71 ? 36.150 -0.220 -36.366 1.00 91.06 71 TYR A O 1
ATOM 582 N N . LEU A 1 72 ? 36.019 0.997 -38.240 1.00 89.94 72 LEU A N 1
ATOM 583 C CA . LEU A 1 72 ? 34.650 1.455 -37.988 1.00 89.94 72 LEU A CA 1
ATOM 584 C C . LEU A 1 72 ? 33.646 0.295 -37.949 1.00 89.94 72 LEU A C 1
ATOM 586 O O . LEU A 1 72 ? 32.735 0.316 -37.124 1.00 89.94 72 LEU A O 1
ATOM 590 N N . ARG A 1 73 ? 33.819 -0.749 -38.774 1.00 89.81 73 ARG A N 1
ATOM 591 C CA . ARG A 1 73 ? 32.993 -1.971 -38.703 1.00 89.81 73 ARG A CA 1
ATOM 592 C C . ARG A 1 73 ? 33.171 -2.695 -37.376 1.00 89.81 73 ARG A C 1
ATOM 594 O O . ARG A 1 73 ? 32.176 -3.071 -36.759 1.00 89.81 73 ARG A O 1
ATOM 601 N N . GLN A 1 74 ? 34.414 -2.868 -36.933 1.00 92.31 74 GLN A N 1
ATOM 602 C CA . GLN A 1 74 ? 34.709 -3.502 -35.653 1.00 92.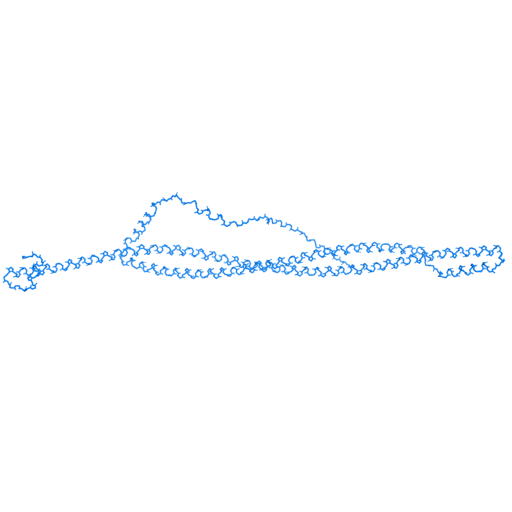31 74 GLN A CA 1
ATOM 603 C C . GLN A 1 74 ? 34.145 -2.672 -34.495 1.00 92.31 74 GLN A C 1
ATOM 605 O O . GLN A 1 74 ? 33.439 -3.207 -33.642 1.00 92.31 74 GLN A O 1
ATOM 610 N N . ARG A 1 75 ? 34.367 -1.352 -34.502 1.00 91.69 75 ARG A N 1
ATOM 611 C CA . ARG A 1 75 ? 33.834 -0.433 -33.490 1.00 91.69 75 ARG A CA 1
ATOM 612 C C . ARG A 1 75 ? 32.307 -0.454 -33.454 1.00 91.69 75 ARG A C 1
ATOM 614 O O . ARG A 1 75 ? 31.739 -0.547 -32.372 1.00 91.69 75 ARG A O 1
ATOM 621 N N . ARG A 1 76 ? 31.646 -0.443 -34.616 1.00 91.81 76 ARG A N 1
ATOM 622 C 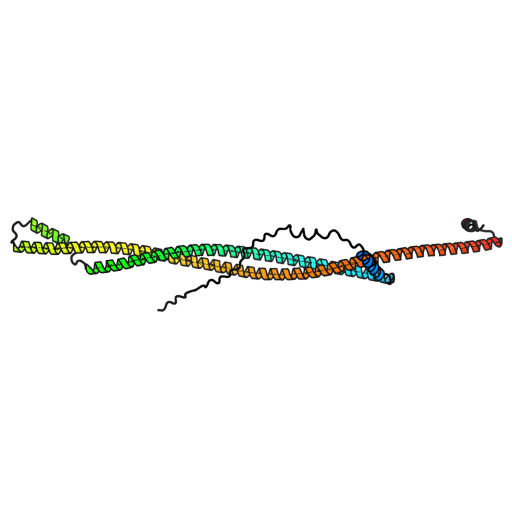CA . ARG A 1 76 ? 30.188 -0.589 -34.731 1.00 91.81 76 ARG A CA 1
ATOM 623 C C . ARG A 1 76 ? 29.708 -1.907 -34.127 1.00 91.81 76 ARG A C 1
ATOM 625 O O . ARG A 1 76 ? 28.724 -1.903 -33.399 1.00 91.81 76 ARG A O 1
ATOM 632 N N . SER A 1 77 ? 30.390 -3.017 -34.412 1.00 92.62 77 SER A N 1
ATOM 633 C CA . SER A 1 77 ? 30.044 -4.322 -33.837 1.00 92.62 77 SER A CA 1
ATOM 634 C C . SER A 1 77 ? 30.160 -4.315 -32.312 1.00 92.62 77 SER A C 1
ATOM 636 O O . SER A 1 77 ? 29.254 -4.787 -31.635 1.00 92.62 77 SER A O 1
ATOM 638 N N . MET A 1 78 ? 31.238 -3.740 -31.771 1.00 93.25 78 MET A N 1
ATOM 639 C CA . MET A 1 78 ? 31.447 -3.620 -30.323 1.00 93.25 78 MET A CA 1
ATOM 640 C C . MET A 1 78 ? 30.356 -2.771 -29.663 1.00 93.25 78 MET A C 1
ATOM 642 O O . MET A 1 78 ? 29.749 -3.206 -28.689 1.00 93.25 78 MET A O 1
ATOM 646 N N . LEU A 1 79 ? 30.053 -1.597 -30.227 1.00 92.44 79 LEU A N 1
ATOM 647 C CA . LEU A 1 79 ? 28.994 -0.718 -29.722 1.00 92.44 79 LEU A CA 1
ATOM 648 C C . LEU A 1 79 ? 27.602 -1.341 -29.856 1.00 92.44 79 LEU A C 1
ATOM 650 O O . LEU A 1 79 ? 26.762 -1.139 -28.989 1.00 92.44 79 LEU A O 1
ATOM 654 N N . SER A 1 80 ? 27.351 -2.120 -30.911 1.00 91.75 80 SER A N 1
ATOM 655 C CA . SER A 1 80 ? 26.088 -2.843 -31.077 1.00 91.75 80 SER A CA 1
ATOM 656 C C . SER A 1 80 ? 25.913 -3.934 -30.022 1.00 91.75 80 SER A C 1
ATOM 658 O O . SER A 1 80 ? 24.808 -4.109 -29.518 1.00 91.75 80 SER A O 1
ATOM 660 N N . ASN A 1 81 ? 26.982 -4.660 -29.684 1.00 93.56 81 ASN A N 1
ATOM 661 C CA . ASN A 1 81 ? 26.944 -5.671 -28.629 1.00 93.56 81 ASN A CA 1
ATOM 662 C C . ASN A 1 81 ? 26.727 -5.024 -27.256 1.00 93.56 81 ASN A C 1
ATOM 664 O O . ASN A 1 81 ? 25.878 -5.479 -26.496 1.00 93.56 81 ASN A O 1
ATOM 668 N N . GLU A 1 82 ? 27.427 -3.922 -26.974 1.00 93.88 82 GLU A N 1
ATOM 669 C CA . GLU A 1 82 ? 27.234 -3.160 -25.736 1.00 93.88 82 GLU A CA 1
ATOM 670 C C . GLU A 1 82 ? 25.816 -2.579 -25.645 1.00 93.88 82 GLU A C 1
ATOM 672 O O . GLU A 1 82 ? 25.180 -2.635 -24.595 1.00 93.88 82 GLU A O 1
ATOM 677 N N . LEU A 1 83 ? 25.266 -2.092 -26.760 1.00 93.19 83 LEU A N 1
ATOM 678 C CA . LEU A 1 83 ? 23.885 -1.624 -26.825 1.00 93.19 83 LEU A CA 1
ATOM 679 C C . LEU A 1 83 ? 22.889 -2.742 -26.497 1.00 93.19 83 LEU A C 1
ATOM 681 O O . LEU A 1 83 ? 21.958 -2.500 -25.731 1.00 93.19 83 LEU A O 1
ATOM 685 N N . HIS A 1 84 ? 23.061 -3.941 -27.064 1.00 94.00 84 HIS A N 1
ATOM 686 C CA . HIS A 1 84 ? 22.195 -5.081 -26.752 1.00 94.00 84 HIS A CA 1
ATOM 687 C C . HIS A 1 84 ? 22.263 -5.442 -25.269 1.00 94.00 84 HIS A C 1
ATOM 689 O O . HIS A 1 84 ? 21.220 -5.527 -24.624 1.00 94.00 84 HIS A O 1
ATOM 695 N N . ARG A 1 85 ? 23.472 -5.530 -24.707 1.00 95.44 85 ARG A N 1
ATOM 696 C CA . ARG A 1 85 ? 23.676 -5.807 -23.284 1.00 95.44 85 ARG A CA 1
ATOM 697 C C . ARG A 1 85 ? 22.986 -4.773 -22.389 1.00 95.44 85 ARG A C 1
ATOM 699 O O . ARG A 1 85 ? 22.236 -5.131 -21.489 1.00 95.44 85 ARG A O 1
ATOM 706 N N . LEU A 1 86 ? 23.160 -3.480 -22.669 1.00 95.06 86 LEU A N 1
ATOM 707 C CA . LEU A 1 86 ? 22.507 -2.415 -21.899 1.00 95.06 86 LEU A CA 1
ATOM 708 C C . LEU A 1 86 ? 20.980 -2.418 -22.060 1.00 95.06 86 LEU A C 1
ATOM 710 O O . LEU A 1 86 ? 20.261 -2.032 -21.138 1.00 95.06 86 LEU A O 1
ATOM 714 N N . LEU A 1 87 ? 20.457 -2.822 -23.222 1.00 93.06 87 LEU A N 1
ATOM 715 C CA . LEU A 1 87 ? 19.014 -2.958 -23.434 1.00 93.06 87 LEU A CA 1
ATOM 716 C C . LEU A 1 87 ? 18.423 -4.101 -22.603 1.00 93.06 87 LEU A C 1
ATOM 718 O O . LEU A 1 87 ? 17.336 -3.917 -22.048 1.00 93.06 87 LEU A O 1
ATOM 722 N N . GLU A 1 88 ? 19.131 -5.226 -22.500 1.00 95.44 88 GLU A N 1
ATOM 723 C CA . GLU A 1 88 ? 18.774 -6.352 -21.630 1.00 95.44 88 GLU A CA 1
ATOM 724 C C . GLU A 1 88 ? 18.814 -5.932 -20.158 1.00 95.44 88 GLU A C 1
ATOM 726 O O . GLU A 1 88 ? 17.778 -5.992 -19.493 1.00 95.44 88 GLU A O 1
ATOM 731 N N . GLU A 1 89 ? 19.931 -5.357 -19.691 1.00 94.31 89 GLU A N 1
ATOM 732 C CA . GLU A 1 89 ? 20.070 -4.837 -18.320 1.00 94.31 89 GLU A CA 1
ATOM 733 C C . GLU A 1 89 ? 18.946 -3.836 -17.984 1.00 94.31 89 GLU A C 1
ATOM 735 O O . GLU A 1 89 ? 18.321 -3.892 -16.922 1.00 94.31 89 GLU A O 1
ATOM 740 N N . ARG A 1 90 ? 18.614 -2.928 -18.914 1.00 94.19 90 ARG A N 1
ATOM 741 C CA . ARG A 1 90 ? 17.496 -1.987 -18.740 1.00 94.19 90 ARG A CA 1
ATOM 742 C C . ARG A 1 90 ? 16.157 -2.709 -18.628 1.00 94.19 90 ARG A C 1
ATOM 744 O O . ARG A 1 90 ? 15.294 -2.265 -17.873 1.00 94.19 90 ARG A O 1
ATOM 751 N N . SER A 1 91 ? 15.935 -3.743 -19.435 1.00 94.62 91 SER A N 1
ATOM 752 C CA . SER A 1 91 ? 14.685 -4.501 -19.426 1.00 94.62 91 SER A CA 1
ATOM 753 C C . SER A 1 91 ? 14.502 -5.244 -18.107 1.00 94.62 91 SER A C 1
ATOM 755 O O . SER A 1 91 ? 13.401 -5.233 -17.564 1.00 94.62 91 SER A O 1
ATOM 757 N N . GLU A 1 92 ? 15.556 -5.865 -17.587 1.00 95.06 92 GLU A N 1
ATOM 758 C CA . GLU A 1 92 ? 15.532 -6.572 -16.304 1.00 95.06 92 GLU A CA 1
ATOM 759 C C . GLU A 1 92 ? 15.237 -5.614 -15.151 1.00 95.06 92 GLU A C 1
ATOM 761 O O . GLU A 1 92 ? 14.289 -5.826 -14.397 1.00 95.06 92 GLU A O 1
ATOM 766 N N . LYS A 1 93 ? 15.955 -4.487 -15.078 1.00 92.94 93 LYS A N 1
ATOM 767 C CA . LYS A 1 93 ? 15.713 -3.481 -14.033 1.00 92.94 93 LYS A CA 1
ATOM 768 C C . LYS A 1 93 ? 14.329 -2.846 -14.123 1.00 92.94 93 LYS A C 1
ATOM 770 O O . LYS A 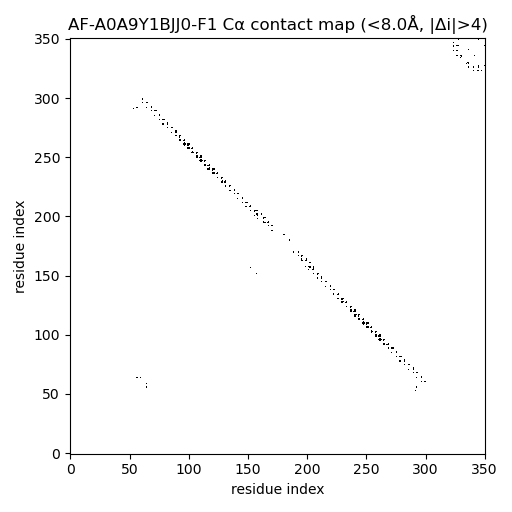1 93 ? 13.735 -2.530 -13.096 1.00 92.94 93 LYS A O 1
ATOM 775 N N . ARG A 1 94 ? 13.778 -2.685 -15.333 1.00 93.75 94 ARG A N 1
ATOM 776 C CA . ARG A 1 94 ? 12.384 -2.243 -15.510 1.00 93.75 94 ARG A CA 1
ATOM 777 C C . ARG A 1 94 ? 11.391 -3.252 -14.947 1.00 93.75 94 ARG A C 1
ATOM 779 O O . ARG A 1 94 ? 10.494 -2.826 -14.233 1.00 93.75 94 ARG A O 1
ATOM 786 N N . LYS A 1 95 ? 11.567 -4.548 -15.224 1.00 95.25 95 LYS A N 1
ATOM 787 C CA . LYS A 1 95 ? 10.704 -5.603 -14.667 1.00 95.25 95 LYS A CA 1
ATOM 788 C C . LYS A 1 95 ? 10.750 -5.598 -13.142 1.00 95.25 95 LYS A C 1
ATOM 790 O O . LYS A 1 95 ? 9.704 -5.500 -12.518 1.00 95.25 95 LYS A O 1
ATOM 795 N N . LEU A 1 96 ? 11.950 -5.570 -12.560 1.00 94.31 96 LEU A N 1
ATOM 796 C CA . LEU A 1 96 ? 12.127 -5.504 -11.106 1.00 94.31 96 LEU A CA 1
ATOM 797 C C . LEU A 1 96 ? 11.466 -4.259 -10.500 1.00 94.31 96 LEU A C 1
ATOM 799 O O . LEU A 1 96 ? 10.789 -4.344 -9.480 1.00 94.31 96 LEU A O 1
ATOM 803 N N . ARG A 1 97 ? 11.612 -3.094 -11.142 1.00 94.19 97 ARG A N 1
ATOM 804 C CA . ARG A 1 97 ? 10.937 -1.861 -10.716 1.00 94.19 97 ARG A CA 1
ATOM 805 C C . ARG A 1 97 ? 9.417 -2.014 -10.763 1.00 94.19 97 ARG A C 1
ATOM 807 O O . ARG A 1 97 ? 8.732 -1.569 -9.847 1.00 94.19 97 ARG A O 1
ATOM 814 N N . ASP A 1 98 ? 8.886 -2.597 -11.832 1.00 94.06 98 ASP A N 1
ATOM 815 C CA . ASP A 1 98 ? 7.444 -2.763 -12.014 1.00 94.06 98 ASP A CA 1
ATOM 816 C C . ASP A 1 98 ? 6.871 -3.743 -10.977 1.00 94.06 98 ASP A C 1
ATOM 818 O O . ASP A 1 98 ? 5.868 -3.426 -10.340 1.00 94.06 98 ASP A O 1
ATOM 822 N N . GLU A 1 99 ? 7.574 -4.842 -10.695 1.00 95.38 99 GLU A N 1
ATOM 823 C CA . GLU A 1 99 ? 7.251 -5.780 -9.612 1.00 95.38 99 GLU A CA 1
ATOM 824 C C . GLU A 1 99 ? 7.245 -5.092 -8.237 1.00 95.38 99 GLU A C 1
ATOM 826 O O . GLU A 1 99 ? 6.307 -5.255 -7.454 1.00 95.38 99 GLU A O 1
ATOM 831 N N . LYS A 1 100 ? 8.257 -4.265 -7.940 1.00 93.44 100 LYS A N 1
ATOM 832 C CA . LYS A 1 100 ? 8.318 -3.502 -6.683 1.00 93.44 100 LYS A CA 1
ATOM 833 C C . LYS A 1 100 ? 7.196 -2.472 -6.588 1.00 93.44 100 LYS A C 1
ATOM 835 O O . LYS A 1 100 ? 6.557 -2.369 -5.546 1.00 93.44 100 LYS A O 1
ATOM 840 N N . ASN A 1 101 ? 6.875 -1.780 -7.677 1.00 93.00 101 ASN A N 1
ATOM 841 C CA . ASN A 1 101 ? 5.742 -0.855 -7.725 1.00 93.00 101 ASN A CA 1
ATOM 842 C C . ASN A 1 101 ? 4.395 -1.561 -7.517 1.00 93.00 101 ASN A C 1
ATOM 844 O O . ASN A 1 101 ? 3.498 -1.006 -6.879 1.00 93.00 101 ASN A O 1
ATOM 848 N N . GLU A 1 102 ? 4.228 -2.778 -8.031 1.00 95.62 102 GLU A N 1
ATOM 849 C CA . GLU A 1 102 ? 3.044 -3.591 -7.747 1.00 95.62 102 GLU A CA 1
ATOM 850 C C . GLU A 1 102 ? 2.963 -3.997 -6.274 1.00 95.62 102 GLU A C 1
ATOM 852 O O . GLU A 1 102 ? 1.887 -3.902 -5.680 1.00 95.62 102 GLU A O 1
ATOM 857 N N . LEU A 1 103 ? 4.082 -4.399 -5.666 1.00 94.12 103 LEU A N 1
ATOM 858 C CA . LEU A 1 103 ? 4.147 -4.699 -4.234 1.00 94.12 103 LEU A CA 1
ATOM 859 C C . LEU A 1 103 ? 3.786 -3.472 -3.392 1.00 94.12 103 LEU A C 1
ATOM 861 O O . LEU A 1 103 ? 2.955 -3.574 -2.494 1.00 94.12 103 LEU A O 1
ATOM 865 N N . VAL A 1 104 ? 4.317 -2.296 -3.737 1.00 94.62 104 VAL A N 1
ATOM 866 C CA . VAL A 1 104 ? 3.965 -1.023 -3.092 1.00 94.62 104 VAL A CA 1
ATOM 867 C C . VAL A 1 104 ? 2.457 -0.774 -3.164 1.00 94.62 104 VAL A C 1
ATOM 869 O O . VAL A 1 104 ? 1.837 -0.462 -2.148 1.00 94.62 104 VAL A O 1
ATOM 872 N N . LYS A 1 105 ? 1.831 -0.962 -4.334 1.00 94.50 105 LYS A N 1
ATOM 873 C CA . LYS A 1 105 ? 0.373 -0.809 -4.486 1.00 94.50 105 LYS A CA 1
ATOM 874 C C . LYS A 1 105 ? -0.407 -1.777 -3.596 1.00 94.50 105 LYS A C 1
ATOM 876 O O . LYS A 1 105 ? -1.369 -1.350 -2.962 1.00 94.50 105 LYS A O 1
ATOM 881 N N . LYS A 1 106 ? -0.001 -3.049 -3.537 1.00 95.25 106 LYS A N 1
ATOM 882 C CA . LYS A 1 106 ? -0.642 -4.067 -2.687 1.00 95.25 106 LYS A CA 1
ATOM 883 C C . LYS A 1 106 ? -0.533 -3.702 -1.207 1.00 95.25 106 LYS A C 1
ATOM 885 O O . LYS A 1 106 ? -1.554 -3.641 -0.532 1.00 95.25 106 LYS A O 1
ATOM 890 N N . LEU A 1 107 ? 0.659 -3.338 -0.737 1.00 94.31 107 LEU A N 1
ATOM 891 C CA . LEU A 1 107 ? 0.890 -2.936 0.654 1.00 94.31 107 LEU A CA 1
ATOM 892 C C . LEU A 1 107 ? 0.103 -1.672 1.032 1.00 94.31 107 LEU A C 1
ATOM 894 O O . LEU A 1 107 ? -0.458 -1.593 2.124 1.00 94.31 107 LEU A O 1
ATOM 898 N N . PHE A 1 108 ? -0.024 -0.698 0.123 1.00 92.88 108 PHE A N 1
ATOM 899 C CA . PHE A 1 108 ? -0.884 0.468 0.354 1.00 92.88 108 PHE A CA 1
ATOM 900 C C . PHE A 1 108 ? -2.372 0.109 0.412 1.00 92.88 108 PHE A C 1
ATOM 902 O O . PHE A 1 108 ? -3.105 0.686 1.218 1.00 92.88 108 PHE A O 1
ATOM 909 N N . GLN A 1 109 ? -2.837 -0.827 -0.417 1.00 94.88 109 GLN A N 1
ATOM 910 C CA . GLN A 1 109 ? -4.217 -1.318 -0.351 1.00 94.88 109 GLN A CA 1
ATOM 911 C C . GLN A 1 109 ? -4.484 -2.068 0.957 1.00 94.88 109 GLN A C 1
ATOM 913 O O . GLN A 1 109 ? -5.514 -1.837 1.590 1.00 94.88 109 GLN A O 1
ATOM 918 N N . GLU A 1 110 ? -3.549 -2.907 1.400 1.00 93.94 110 GLU A N 1
ATOM 919 C CA . GLU A 1 110 ? -3.625 -3.602 2.687 1.00 93.94 110 GLU A CA 1
ATOM 920 C C . GLU A 1 110 ? -3.657 -2.609 3.852 1.00 93.94 110 GLU A C 1
ATOM 922 O O . GLU A 1 110 ? -4.567 -2.667 4.680 1.00 93.94 110 GLU A O 1
ATOM 927 N N . ALA A 1 111 ? -2.747 -1.630 3.868 1.00 93.31 111 ALA A N 1
ATOM 928 C CA . ALA A 1 111 ? -2.733 -0.572 4.874 1.00 93.31 111 ALA A CA 1
ATOM 929 C C . ALA A 1 111 ? -4.053 0.220 4.893 1.00 93.31 111 ALA A C 1
ATOM 931 O O . ALA A 1 111 ? -4.590 0.503 5.964 1.00 93.31 111 ALA A O 1
ATOM 932 N N . ARG A 1 112 ? -4.622 0.534 3.721 1.00 93.75 112 ARG A N 1
ATOM 933 C CA . ARG A 1 112 ? -5.923 1.210 3.619 1.00 93.75 112 ARG A CA 1
ATOM 934 C C . ARG A 1 112 ? -7.061 0.355 4.178 1.00 93.75 112 ARG A C 1
ATOM 936 O O . ARG A 1 112 ? -7.862 0.864 4.955 1.00 93.75 112 ARG A O 1
ATOM 943 N N . SER A 1 113 ? -7.109 -0.931 3.841 1.00 94.56 113 SER A N 1
ATOM 944 C CA . SER A 1 113 ? -8.104 -1.867 4.382 1.00 94.56 113 SER A CA 1
ATOM 945 C C . SER A 1 113 ? -7.998 -1.986 5.908 1.00 94.56 113 SER A C 1
ATOM 947 O O . SER A 1 113 ? -9.009 -1.967 6.608 1.00 94.56 113 SER A O 1
ATOM 949 N N . GLU A 1 114 ? -6.784 -2.085 6.455 1.00 94.06 114 GLU A N 1
ATOM 950 C CA . GLU A 1 114 ? -6.583 -2.139 7.908 1.00 94.06 114 GLU A CA 1
ATOM 951 C C . GLU A 1 114 ? -6.968 -0.819 8.593 1.00 94.06 114 GLU A C 1
ATOM 953 O O . GLU A 1 114 ? -7.557 -0.849 9.675 1.00 94.06 114 GLU A O 1
ATOM 958 N N . LYS A 1 115 ? -6.736 0.330 7.942 1.00 93.62 115 LYS A N 1
ATOM 959 C CA . LYS A 1 115 ? -7.227 1.635 8.407 1.00 93.62 115 LYS A CA 1
ATOM 960 C C . LYS A 1 115 ? -8.756 1.671 8.461 1.00 93.62 115 LYS A C 1
ATOM 962 O O . LYS A 1 115 ? -9.312 2.033 9.490 1.00 93.62 115 LYS A O 1
ATOM 967 N N . GLU A 1 116 ? -9.440 1.243 7.403 1.00 95.31 116 GLU A N 1
ATOM 968 C CA . GLU A 1 116 ? -10.909 1.214 7.364 1.00 95.31 116 GLU A CA 1
ATOM 969 C C . GLU A 1 116 ? -11.498 0.295 8.449 1.00 95.31 116 GLU A C 1
ATOM 971 O O . GLU A 1 116 ? -12.494 0.640 9.083 1.00 95.31 116 GLU A O 1
ATOM 976 N N . LYS A 1 117 ? -10.873 -0.861 8.714 1.00 94.94 117 LYS A N 1
ATOM 977 C CA . LYS A 1 117 ? -11.273 -1.744 9.827 1.00 94.94 117 LYS A CA 1
ATOM 978 C C . LYS A 1 117 ? -11.065 -1.075 11.184 1.00 94.94 117 LYS A C 1
ATOM 980 O O . LYS A 1 117 ? -11.944 -1.151 12.039 1.00 94.94 117 LYS A O 1
ATOM 985 N N . ARG A 1 118 ? -9.921 -0.413 11.381 1.00 94.31 118 ARG A N 1
ATOM 986 C CA . ARG A 1 118 ? -9.616 0.340 12.604 1.00 94.31 118 ARG A CA 1
ATOM 987 C C . ARG A 1 118 ? -10.641 1.447 12.842 1.00 94.31 118 ARG A C 1
ATOM 989 O O . ARG A 1 118 ? -11.111 1.594 13.965 1.00 94.31 118 ARG A O 1
ATOM 996 N N . ASP A 1 119 ? -10.993 2.194 11.802 1.00 94.00 119 ASP A N 1
ATOM 997 C CA . ASP A 1 119 ? -11.925 3.317 11.902 1.00 94.00 119 ASP A CA 1
ATOM 998 C C . ASP A 1 119 ? -13.334 2.826 12.275 1.00 94.00 119 ASP A C 1
ATOM 1000 O O . ASP A 1 119 ? -13.908 3.328 13.238 1.00 94.00 119 ASP A O 1
ATOM 1004 N N . LYS A 1 120 ? -13.815 1.734 11.659 1.00 95.44 120 LYS A N 1
ATOM 1005 C CA . LYS A 1 120 ? -15.071 1.066 12.064 1.00 95.44 120 LYS A CA 1
ATOM 1006 C C . LYS A 1 120 ? -15.060 0.622 13.529 1.00 95.44 120 LYS A C 1
ATOM 1008 O O . LYS A 1 120 ? -16.019 0.847 14.260 1.00 95.44 120 LYS A O 1
ATOM 1013 N N . ILE A 1 121 ? -13.963 0.015 13.989 1.00 94.50 121 ILE A N 1
ATOM 1014 C CA . ILE A 1 121 ? -13.839 -0.405 15.393 1.00 94.50 121 ILE A CA 1
ATOM 1015 C C . ILE A 1 121 ? -13.821 0.811 16.326 1.00 94.50 121 ILE A C 1
ATOM 1017 O O . ILE A 1 121 ? -14.398 0.760 17.409 1.00 94.50 121 ILE A O 1
ATOM 1021 N N . ASN A 1 122 ? -13.178 1.911 15.934 1.00 93.38 122 ASN A N 1
ATOM 1022 C CA . ASN A 1 122 ? -13.145 3.127 16.741 1.00 93.38 122 ASN A CA 1
ATOM 1023 C C . ASN A 1 122 ? -14.535 3.762 16.874 1.00 93.38 122 ASN A C 1
ATOM 1025 O O . ASN A 1 122 ? -14.892 4.182 17.977 1.00 93.38 122 ASN A O 1
ATOM 1029 N N . GLU A 1 123 ? -15.332 3.764 15.804 1.00 95.06 123 GLU A N 1
ATOM 1030 C CA . GLU A 1 123 ? -16.740 4.172 15.850 1.00 95.06 123 GLU A CA 1
ATOM 1031 C C . GLU A 1 123 ? -17.532 3.297 16.834 1.00 95.06 123 GLU A C 1
ATOM 1033 O O . GLU A 1 123 ? -18.199 3.812 17.735 1.00 95.06 123 GLU A O 1
ATOM 1038 N N . GLU A 1 124 ? -17.390 1.968 16.758 1.00 93.88 124 GLU A N 1
ATOM 1039 C CA . GLU A 1 124 ? -18.036 1.051 17.706 1.00 93.88 124 GLU A CA 1
ATOM 1040 C C . GLU A 1 124 ? -17.582 1.285 19.157 1.00 93.88 124 GLU A C 1
ATOM 1042 O O . GLU A 1 124 ? -18.395 1.269 20.087 1.00 93.88 124 GLU A O 1
ATOM 1047 N N . VAL A 1 125 ? -16.287 1.530 19.373 1.00 94.88 125 VAL A N 1
ATOM 1048 C CA . VAL A 1 125 ? -15.728 1.863 20.690 1.00 94.88 125 VAL A CA 1
ATOM 1049 C C . VAL A 1 125 ? -16.341 3.153 21.223 1.00 94.88 125 VAL A C 1
ATOM 1051 O O . VAL A 1 125 ? -16.661 3.218 22.411 1.00 94.88 125 VAL A O 1
ATOM 1054 N N . GLN A 1 126 ? -16.515 4.170 20.380 1.00 94.19 126 GLN A N 1
ATOM 1055 C CA . GLN A 1 126 ? -17.116 5.441 20.771 1.00 94.19 126 GLN A CA 1
ATOM 1056 C C . GLN A 1 126 ? -18.577 5.260 21.186 1.00 94.19 126 GLN A C 1
ATOM 1058 O O . GLN A 1 126 ? -18.950 5.700 22.275 1.00 94.19 126 GLN A O 1
ATOM 1063 N N . VAL A 1 127 ? -19.370 4.533 20.394 1.00 94.44 127 VAL A N 1
ATOM 1064 C CA . VAL A 1 127 ? -20.770 4.225 20.724 1.00 94.44 127 VAL A CA 1
ATOM 1065 C C . VAL A 1 127 ? -20.858 3.459 22.046 1.00 94.44 127 VAL A C 1
ATOM 1067 O O . VAL A 1 127 ? -21.609 3.840 22.945 1.00 94.44 127 VAL A O 1
ATOM 1070 N N . ARG A 1 128 ? -20.043 2.413 22.239 1.00 92.31 128 ARG A N 1
ATOM 1071 C CA . ARG A 1 128 ? -20.058 1.637 23.493 1.00 92.31 128 ARG A CA 1
ATOM 1072 C C . ARG A 1 128 ? -19.570 2.438 24.701 1.00 92.31 128 ARG A C 1
ATOM 1074 O O . ARG A 1 128 ? -20.059 2.211 25.807 1.00 92.31 128 ARG A O 1
ATOM 1081 N N . LYS A 1 129 ? -18.634 3.377 24.520 1.00 94.00 129 LYS A N 1
ATOM 1082 C CA . LYS A 1 129 ? -18.218 4.316 25.576 1.00 94.00 129 LYS A CA 1
ATOM 1083 C C . LYS A 1 129 ? -19.370 5.237 25.977 1.00 94.00 129 LYS A C 1
ATOM 1085 O O . LYS A 1 129 ? -19.643 5.329 27.168 1.00 94.00 129 LYS A O 1
ATOM 1090 N N . GLN A 1 130 ? -20.077 5.826 25.012 1.00 95.06 130 GLN A N 1
ATOM 1091 C CA . GLN A 1 130 ? -21.239 6.679 25.280 1.00 95.06 130 GLN A CA 1
ATOM 1092 C C . GLN A 1 130 ? -22.329 5.920 26.047 1.00 95.06 130 GLN A C 1
ATOM 1094 O O . GLN A 1 130 ? -22.771 6.386 27.092 1.00 95.06 130 GLN A O 1
ATOM 1099 N N . MET A 1 131 ? -22.683 4.706 25.608 1.00 93.44 131 MET A N 1
ATOM 1100 C CA . MET A 1 131 ? -23.660 3.861 26.314 1.00 93.44 131 MET A CA 1
ATOM 1101 C C . MET A 1 131 ? -23.224 3.539 27.747 1.00 93.44 131 MET A C 1
ATOM 1103 O O . MET A 1 131 ? -24.019 3.615 28.682 1.00 93.44 131 MET A O 1
ATOM 1107 N N . ARG A 1 132 ? -21.940 3.217 27.948 1.00 93.44 132 ARG A N 1
ATOM 1108 C CA . ARG A 1 132 ? -21.384 2.977 29.284 1.00 93.44 132 ARG A CA 1
ATOM 1109 C C . ARG A 1 132 ? -21.470 4.220 30.168 1.00 93.44 132 ARG A C 1
ATOM 1111 O O . ARG A 1 132 ? -21.727 4.086 31.360 1.00 93.44 132 ARG A O 1
ATOM 1118 N N . ASP A 1 133 ? -21.197 5.396 29.617 1.00 93.81 133 ASP A N 1
ATOM 1119 C CA . ASP A 1 133 ? -21.151 6.639 30.383 1.00 93.81 133 ASP A CA 1
ATOM 1120 C C . ASP A 1 133 ? -22.568 7.117 30.755 1.00 93.81 133 ASP A C 1
ATOM 1122 O O . ASP A 1 133 ? -22.777 7.502 31.904 1.00 93.81 133 ASP A O 1
ATOM 1126 N N . ILE A 1 134 ? -23.562 6.928 29.875 1.00 94.81 134 ILE A N 1
ATOM 1127 C CA . ILE A 1 134 ? -24.993 7.111 30.196 1.00 94.81 134 ILE A CA 1
ATOM 1128 C C . ILE A 1 134 ? -25.407 6.190 31.352 1.00 94.81 134 ILE A C 1
ATOM 1130 O O . ILE A 1 134 ? -25.936 6.653 32.362 1.00 94.81 134 ILE A O 1
ATOM 1134 N N . LEU A 1 135 ? -25.096 4.892 31.260 1.00 93.56 135 LEU A N 1
ATOM 1135 C CA . LEU A 1 135 ? -25.428 3.928 32.316 1.00 93.56 135 LEU A CA 1
ATOM 1136 C C . LEU A 1 135 ? -24.740 4.246 33.647 1.00 93.56 135 LEU A C 1
ATOM 1138 O O . LEU A 1 135 ? -25.311 4.012 34.711 1.00 93.56 135 LEU A O 1
ATOM 1142 N N . LYS A 1 136 ? -23.513 4.780 33.619 1.00 92.69 136 LYS A N 1
ATOM 1143 C CA . LYS A 1 136 ? -22.823 5.240 34.833 1.00 92.69 136 LYS A CA 1
ATOM 1144 C C . LYS A 1 136 ? -23.543 6.420 35.475 1.00 92.69 136 LYS A C 1
ATOM 1146 O O . LYS A 1 136 ? -23.684 6.436 36.696 1.00 92.69 136 LYS A O 1
ATOM 1151 N N . GLU A 1 137 ? -23.994 7.383 34.677 1.00 95.12 137 GLU A N 1
ATOM 1152 C CA . GLU A 1 137 ? -24.743 8.534 35.177 1.00 95.12 137 GLU A CA 1
ATOM 1153 C C . GLU A 1 137 ? -26.077 8.097 35.803 1.00 95.12 137 GLU A C 1
ATOM 1155 O O . GLU A 1 137 ? -26.417 8.513 36.912 1.00 95.12 137 GLU A O 1
ATOM 1160 N N . GLU A 1 138 ? -26.806 7.196 35.141 1.00 93.12 138 GLU A N 1
ATOM 1161 C CA . GLU A 1 138 ? -28.038 6.608 35.675 1.00 93.12 138 GLU A CA 1
ATOM 1162 C C . GLU A 1 138 ? -27.793 5.811 36.963 1.00 93.12 138 GLU A C 1
ATOM 1164 O O . GLU A 1 138 ? -28.536 5.956 37.938 1.00 93.12 138 GLU A O 1
ATOM 1169 N N . ALA A 1 139 ? -26.719 5.021 37.015 1.00 92.88 139 ALA A N 1
ATOM 1170 C CA . ALA A 1 139 ? -26.347 4.268 38.206 1.00 92.88 139 ALA A CA 1
ATOM 1171 C C . ALA A 1 139 ? -26.024 5.188 39.397 1.00 92.88 139 ALA A C 1
ATOM 1173 O O . ALA A 1 139 ? -26.440 4.896 40.521 1.00 92.88 139 ALA A O 1
ATOM 1174 N N . GLU A 1 140 ? -25.333 6.312 39.176 1.00 93.31 140 GLU A N 1
ATOM 1175 C CA . GLU A 1 140 ? -25.080 7.305 40.229 1.00 93.31 140 GLU A CA 1
ATOM 1176 C C . GLU A 1 140 ? -26.372 8.018 40.669 1.00 93.31 140 GLU A C 1
ATOM 1178 O O . GLU A 1 140 ? -26.582 8.196 41.871 1.00 93.31 140 GLU A O 1
ATOM 1183 N N . LYS A 1 141 ? -27.310 8.320 39.755 1.00 93.94 141 LYS A N 1
ATOM 1184 C CA . LYS A 1 141 ? -28.649 8.836 40.119 1.00 93.94 141 LYS A CA 1
ATOM 1185 C C . LYS A 1 141 ? -29.405 7.861 41.029 1.00 93.94 141 LYS A C 1
ATOM 1187 O O . LYS A 1 141 ? -29.919 8.268 42.073 1.00 93.94 141 LYS A O 1
ATOM 1192 N N . ILE A 1 142 ? -29.431 6.569 40.687 1.00 92.62 142 ILE A N 1
ATOM 1193 C CA . ILE A 1 142 ? -30.076 5.533 41.514 1.00 92.62 142 ILE A CA 1
ATOM 1194 C C . ILE A 1 142 ? -29.383 5.405 42.869 1.00 92.62 142 ILE A C 1
ATOM 1196 O O . ILE A 1 142 ? -30.053 5.277 43.891 1.00 92.62 142 ILE A O 1
ATOM 1200 N N . LYS A 1 143 ? -28.051 5.459 42.907 1.00 91.25 143 LYS A N 1
ATOM 1201 C CA . LYS A 1 143 ? -27.272 5.376 44.146 1.00 91.25 143 LYS A CA 1
ATOM 1202 C C . LYS A 1 143 ? -27.536 6.568 45.070 1.00 91.25 143 LYS A C 1
ATOM 1204 O O . LYS A 1 143 ? -27.736 6.354 46.263 1.00 91.25 143 LYS A O 1
ATOM 1209 N N . ASN A 1 144 ? -27.625 7.785 44.535 1.00 93.00 144 ASN A N 1
ATOM 1210 C CA . ASN A 1 144 ? -28.011 8.974 45.300 1.00 93.00 144 ASN A CA 1
ATOM 1211 C C . ASN A 1 144 ? -29.427 8.835 45.865 1.00 93.00 144 ASN A C 1
ATOM 1213 O O . ASN A 1 144 ? -29.649 9.037 47.058 1.00 93.00 144 ASN A O 1
ATOM 1217 N N . ARG A 1 145 ? -30.376 8.371 45.047 1.00 91.19 145 ARG A N 1
ATOM 1218 C CA . ARG A 1 145 ? -31.743 8.114 45.507 1.00 91.19 145 ARG A CA 1
ATOM 1219 C C . ARG A 1 145 ? -31.809 6.986 46.547 1.00 91.19 145 ARG A C 1
ATOM 1221 O O . ARG A 1 145 ? -32.600 7.056 47.483 1.00 91.19 145 ARG A O 1
ATOM 1228 N N . LEU A 1 146 ? -30.947 5.974 46.442 1.00 91.38 146 LEU A N 1
ATOM 1229 C CA . LEU A 1 146 ? -30.810 4.921 47.448 1.00 91.38 146 LEU A CA 1
ATOM 1230 C C . LEU A 1 146 ? -30.296 5.484 48.780 1.00 91.38 146 LEU A C 1
ATOM 1232 O O . LEU A 1 146 ? -30.782 5.073 49.831 1.00 91.38 146 LEU A O 1
ATOM 1236 N N . LEU A 1 147 ? -29.350 6.430 48.745 1.00 91.12 147 LEU A N 1
ATOM 1237 C CA . LEU A 1 147 ? -28.873 7.129 49.940 1.00 91.12 147 LEU A CA 1
ATOM 1238 C C . LEU A 1 147 ? -30.010 7.921 50.598 1.00 91.12 147 LEU A C 1
ATOM 1240 O O . LEU A 1 147 ? -30.215 7.769 51.801 1.00 91.12 147 LEU A O 1
ATOM 1244 N N . GLU A 1 148 ? -30.808 8.663 49.824 1.00 91.56 148 GLU A N 1
ATOM 1245 C CA . GLU A 1 148 ? -31.989 9.382 50.331 1.00 91.56 148 GLU A CA 1
ATOM 1246 C C . GLU A 1 148 ? -33.003 8.443 51.000 1.00 91.56 148 GLU A C 1
ATOM 1248 O O . GLU A 1 148 ? -33.431 8.692 52.128 1.00 91.56 148 GLU A O 1
ATOM 1253 N N . LEU A 1 149 ? -33.371 7.336 50.340 1.00 88.75 149 LEU A N 1
ATOM 1254 C CA . LEU A 1 149 ? -34.280 6.335 50.912 1.00 88.75 149 LEU A CA 1
ATOM 1255 C C . LEU A 1 149 ? -33.683 5.668 52.158 1.00 88.75 149 LEU A C 1
ATOM 1257 O O . LEU A 1 149 ? -34.403 5.382 53.114 1.00 88.75 149 LEU A O 1
ATOM 1261 N N . SER A 1 150 ? -32.364 5.450 52.180 1.00 86.00 150 SER A N 1
ATOM 1262 C CA . SER A 1 150 ? -31.665 4.885 53.337 1.00 86.00 150 SER A CA 1
ATOM 1263 C C . SER A 1 150 ? -31.617 5.835 54.539 1.00 86.00 150 SER A C 1
ATOM 1265 O O . SER A 1 150 ? -31.564 5.370 55.676 1.00 86.00 150 SER A O 1
ATOM 1267 N N . SER A 1 151 ? -31.659 7.150 54.318 1.00 88.62 151 SER A N 1
ATOM 1268 C CA . SER A 1 151 ? -31.831 8.131 55.393 1.00 88.62 151 SER A CA 1
ATOM 1269 C C . SER A 1 151 ? -33.274 8.120 55.891 1.00 88.62 151 SER A C 1
ATOM 1271 O O . SER A 1 151 ? -33.495 7.910 57.079 1.00 88.62 151 SER A O 1
ATOM 1273 N N . LYS A 1 152 ? -34.259 8.157 54.981 1.00 86.50 152 LYS A N 1
ATOM 1274 C CA . LYS A 1 152 ? -35.688 8.082 55.340 1.00 86.50 152 LYS A CA 1
ATOM 1275 C C . LYS A 1 152 ? -36.030 6.829 56.150 1.00 86.50 152 LYS A C 1
ATOM 1277 O O . LYS A 1 152 ? -36.771 6.906 57.122 1.00 86.50 152 LYS A O 1
ATOM 1282 N N . ILE A 1 153 ? -35.472 5.669 55.795 1.00 85.62 153 ILE A N 1
ATOM 1283 C CA . ILE A 1 153 ? -35.719 4.426 56.543 1.00 85.62 153 ILE A CA 1
ATOM 1284 C C . ILE A 1 153 ? -35.050 4.430 57.930 1.00 85.62 153 ILE A C 1
ATOM 1286 O O . ILE A 1 153 ? -35.550 3.776 58.846 1.00 85.62 153 ILE A O 1
ATOM 1290 N N . LYS A 1 154 ? -33.938 5.163 58.106 1.00 83.12 154 LYS A N 1
ATOM 1291 C CA . LYS A 1 154 ? -33.315 5.383 59.422 1.00 83.12 154 LYS A CA 1
ATOM 1292 C C . LYS A 1 154 ? -34.157 6.328 60.277 1.00 83.12 154 LYS A C 1
ATOM 1294 O O . LYS A 1 154 ? -34.327 6.033 61.456 1.00 83.12 154 LYS A O 1
ATOM 1299 N N . ASP A 1 155 ? -34.719 7.379 59.681 1.00 82.44 155 ASP A N 1
ATOM 1300 C CA . ASP A 1 155 ? -35.583 8.353 60.362 1.00 82.44 155 ASP A CA 1
ATOM 1301 C C . ASP A 1 155 ? -36.895 7.714 60.849 1.00 82.44 155 ASP A C 1
ATOM 1303 O O . ASP A 1 155 ? -37.338 7.969 61.967 1.00 82.44 155 ASP A O 1
ATOM 1307 N N . VAL A 1 156 ? -37.495 6.827 60.043 1.00 79.25 156 VAL A N 1
ATOM 1308 C CA . VAL A 1 156 ? -38.696 6.055 60.424 1.00 79.25 156 VAL A CA 1
ATOM 1309 C C . VAL A 1 156 ? -38.388 5.042 61.539 1.00 79.25 156 VAL A C 1
ATOM 1311 O O . VAL A 1 156 ? -39.239 4.775 62.391 1.00 79.25 156 VAL A O 1
ATOM 1314 N N . GLY A 1 157 ? -37.161 4.510 61.570 1.00 70.94 157 GLY A N 1
ATOM 1315 C CA . GLY A 1 157 ? -36.705 3.533 62.556 1.00 70.94 157 GLY A CA 1
ATOM 1316 C C . GLY A 1 157 ? -37.299 2.136 62.341 1.00 70.94 157 GLY A C 1
ATOM 1317 O O . GLY A 1 157 ? -38.379 1.958 61.784 1.00 70.94 157 GLY A O 1
ATOM 1318 N N . ALA A 1 158 ? -36.582 1.096 62.776 1.00 70.38 158 ALA A N 1
ATOM 1319 C CA . ALA A 1 158 ? -37.073 -0.276 62.658 1.00 70.38 158 ALA A CA 1
ATOM 1320 C C . ALA A 1 158 ? -38.232 -0.521 63.649 1.00 70.38 158 ALA A C 1
ATOM 1322 O O . ALA A 1 158 ? -38.014 -0.410 64.861 1.00 70.38 158 ALA A O 1
ATOM 1323 N N . PRO A 1 159 ? -39.437 -0.912 63.187 1.00 66.19 159 PRO A N 1
ATOM 1324 C CA . PRO A 1 159 ? -40.538 -1.229 64.089 1.00 66.19 159 PRO A CA 1
ATOM 1325 C C . PRO A 1 159 ? -40.169 -2.405 65.003 1.00 66.19 159 PRO A C 1
ATOM 1327 O O . PRO A 1 159 ? -39.792 -3.483 64.531 1.00 66.19 159 PRO A O 1
ATOM 1330 N N . ARG A 1 160 ? -40.273 -2.191 66.320 1.00 65.12 160 ARG A N 1
ATOM 1331 C CA . ARG A 1 160 ? -39.887 -3.163 67.361 1.00 65.12 160 ARG A CA 1
ATOM 1332 C C . ARG A 1 160 ? -40.842 -4.359 67.432 1.00 65.12 160 ARG A C 1
ATOM 1334 O O . ARG A 1 160 ? -40.419 -5.468 67.740 1.00 65.12 160 ARG A O 1
ATOM 1341 N N . ASP A 1 161 ? -42.111 -4.136 67.098 1.00 67.88 161 ASP A N 1
ATOM 1342 C CA . ASP A 1 161 ? -43.157 -5.153 67.046 1.00 67.88 161 ASP A CA 1
ATOM 1343 C C . ASP A 1 161 ? -43.604 -5.365 65.600 1.00 67.88 161 ASP A C 1
ATOM 1345 O O . ASP A 1 161 ? -44.062 -4.440 64.940 1.00 67.88 161 ASP A O 1
ATOM 1349 N N . ARG A 1 162 ? -43.510 -6.596 65.089 1.00 65.81 162 ARG A N 1
ATOM 1350 C CA . ARG A 1 162 ? -44.045 -6.948 63.756 1.00 65.81 162 ARG A CA 1
ATOM 1351 C C . ARG A 1 162 ? -45.506 -7.395 63.788 1.00 65.81 162 ARG A C 1
ATOM 1353 O O . ARG A 1 162 ? -46.138 -7.488 62.741 1.00 65.81 162 ARG A O 1
ATOM 1360 N N . ARG A 1 163 ? -46.025 -7.666 64.989 1.00 73.19 163 ARG A N 1
ATOM 1361 C CA . ARG A 1 163 ? -47.374 -8.187 65.261 1.00 73.19 163 ARG A CA 1
ATOM 1362 C C . ARG A 1 163 ? -48.360 -7.102 65.704 1.00 73.19 163 ARG A C 1
ATOM 1364 O O . ARG A 1 163 ? -49.375 -7.411 66.315 1.00 73.19 163 ARG A O 1
ATOM 1371 N N . VAL A 1 164 ? -48.088 -5.833 65.396 1.00 75.88 164 VAL A N 1
ATOM 1372 C CA . VAL A 1 164 ? -48.954 -4.700 65.772 1.00 75.88 164 VAL A CA 1
ATOM 1373 C C . VAL A 1 164 ? -50.391 -4.912 65.283 1.00 75.88 164 VAL A C 1
ATOM 1375 O O . VAL A 1 164 ? -51.318 -4.796 66.072 1.00 75.88 164 VAL A O 1
ATOM 1378 N N . GLY A 1 165 ? -50.581 -5.376 64.042 1.00 72.06 165 GLY A N 1
ATOM 1379 C CA . GLY A 1 165 ? -51.913 -5.691 63.508 1.00 72.06 165 GLY A CA 1
ATOM 1380 C C . GLY A 1 165 ? -52.610 -6.900 64.157 1.00 72.06 165 GLY A C 1
ATOM 1381 O O . GLY A 1 165 ? -53.830 -7.016 64.096 1.00 72.06 165 GLY A O 1
ATOM 1382 N N . GLU A 1 166 ? -51.880 -7.826 64.787 1.00 77.19 166 GLU A N 1
ATOM 1383 C CA . GLU A 1 166 ? -52.493 -8.891 65.602 1.00 77.19 166 GLU A CA 1
ATOM 1384 C C . GLU A 1 166 ? -52.923 -8.355 66.973 1.00 77.19 166 GLU A C 1
ATOM 1386 O O . GLU A 1 166 ? -53.975 -8.743 67.473 1.00 77.19 166 GLU A O 1
ATOM 1391 N N . LYS A 1 167 ? -52.142 -7.431 67.551 1.00 75.88 167 LYS A N 1
ATOM 1392 C CA . LYS A 1 167 ? -52.449 -6.765 68.824 1.00 75.88 167 LYS A CA 1
ATOM 1393 C C . LYS A 1 167 ? -53.641 -5.813 68.703 1.00 75.88 167 LYS A C 1
ATOM 1395 O O . LYS A 1 167 ? -54.506 -5.854 69.568 1.00 75.88 167 LYS A O 1
ATOM 1400 N N . ILE A 1 168 ? -53.732 -5.049 67.612 1.00 77.62 168 ILE A N 1
ATOM 1401 C CA . ILE A 1 168 ? -54.899 -4.209 67.283 1.00 77.62 168 ILE A CA 1
ATOM 1402 C C . ILE A 1 168 ? -56.157 -5.078 67.201 1.00 77.62 168 ILE A C 1
ATOM 1404 O O . ILE A 1 168 ? -57.074 -4.891 67.992 1.00 77.62 168 ILE A O 1
ATOM 1408 N N . ARG A 1 169 ? -56.136 -6.140 66.383 1.00 80.00 169 ARG A N 1
ATOM 1409 C CA . ARG A 1 169 ? -57.261 -7.087 66.260 1.00 80.00 169 ARG A CA 1
ATOM 1410 C C . ARG A 1 169 ? -57.609 -7.833 67.546 1.00 80.00 169 ARG A C 1
ATOM 1412 O O . ARG A 1 169 ? -58.705 -8.377 67.664 1.00 80.00 169 ARG A O 1
ATOM 1419 N N . ALA A 1 170 ? -56.668 -7.973 68.477 1.00 81.56 170 ALA A N 1
ATOM 1420 C CA . ALA A 1 170 ? -56.929 -8.565 69.785 1.00 81.56 170 ALA A CA 1
ATOM 1421 C C . ALA A 1 170 ? -57.599 -7.564 70.738 1.00 81.56 170 ALA A C 1
ATOM 1423 O O . ALA A 1 170 ? -58.418 -7.972 71.556 1.00 81.56 170 ALA A O 1
ATOM 1424 N N . ILE A 1 171 ? -57.264 -6.276 70.634 1.00 79.44 171 ILE A N 1
ATOM 1425 C CA . ILE A 1 171 ? -57.871 -5.195 71.419 1.00 79.44 171 ILE A CA 1
ATOM 1426 C C . ILE A 1 171 ? -59.264 -4.854 70.883 1.00 79.44 171 ILE A C 1
ATOM 1428 O O . ILE A 1 171 ? -60.189 -4.762 71.679 1.00 79.44 171 ILE A O 1
ATOM 1432 N N . GLU A 1 172 ? -59.446 -4.784 69.562 1.00 77.75 172 GLU A N 1
ATOM 1433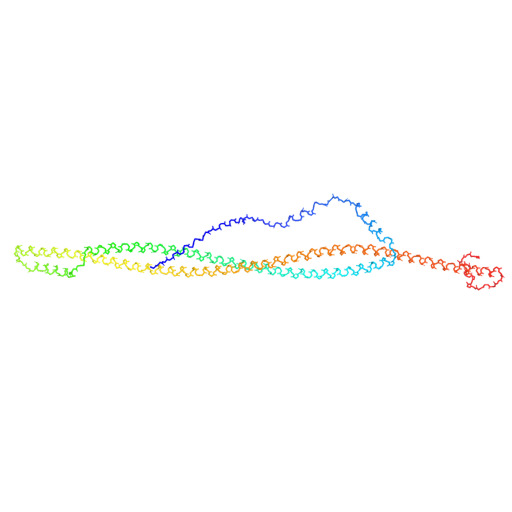 C CA . GLU A 1 172 ? -60.759 -4.621 68.916 1.00 77.75 172 GLU A CA 1
ATOM 1434 C C . GLU A 1 172 ? -61.718 -5.746 69.316 1.00 77.75 172 GLU A C 1
ATOM 1436 O O . GLU A 1 172 ? -62.807 -5.482 69.812 1.00 77.75 172 GLU A O 1
ATOM 1441 N N . ARG A 1 173 ? -61.270 -7.008 69.239 1.00 80.06 173 ARG A N 1
ATOM 1442 C CA . ARG A 1 173 ? -62.077 -8.148 69.704 1.00 80.06 173 ARG A CA 1
ATOM 1443 C C . ARG A 1 173 ? -62.408 -8.077 71.191 1.00 80.06 173 ARG A C 1
ATOM 1445 O O . ARG A 1 173 ? -63.493 -8.490 71.588 1.00 80.06 173 ARG A O 1
ATOM 1452 N N . LYS A 1 174 ? -61.495 -7.580 72.032 1.00 76.50 174 LYS A N 1
ATOM 1453 C CA . LYS A 1 174 ? -61.793 -7.360 73.454 1.00 76.50 174 LYS A CA 1
ATOM 1454 C C . LYS A 1 174 ? -62.875 -6.293 73.617 1.00 76.50 174 LYS A C 1
ATOM 1456 O O . LYS A 1 174 ? -63.851 -6.569 74.295 1.00 76.50 174 LYS A O 1
ATOM 1461 N N . LEU A 1 175 ? -62.759 -5.153 72.938 1.00 69.19 175 LEU A N 1
ATOM 1462 C CA . LEU A 1 175 ? -63.770 -4.087 72.938 1.00 69.19 175 LEU A CA 1
ATOM 1463 C C . LEU A 1 175 ? -65.149 -4.577 72.461 1.00 69.19 175 LEU A C 1
ATOM 1465 O O . LEU A 1 175 ? -66.151 -4.220 73.066 1.00 69.19 175 LEU A O 1
ATOM 1469 N N . GLU A 1 176 ? -65.207 -5.441 71.445 1.00 72.12 176 GLU A N 1
ATOM 1470 C CA . GLU A 1 176 ? -66.464 -6.028 70.950 1.00 72.12 176 GLU A CA 1
ATOM 1471 C C . GLU A 1 176 ? -67.096 -7.043 71.920 1.00 72.12 176 GLU A C 1
ATOM 1473 O O . GLU A 1 176 ? -68.317 -7.181 71.961 1.00 72.12 176 GLU A O 1
ATOM 1478 N N . THR A 1 177 ? -66.284 -7.776 72.694 1.00 70.19 177 THR A N 1
ATOM 1479 C CA . THR A 1 177 ? -66.764 -8.906 73.517 1.00 70.19 177 THR A CA 1
ATOM 1480 C C . THR A 1 177 ? -67.078 -8.512 74.969 1.00 70.19 177 THR A C 1
ATOM 1482 O O . THR A 1 177 ? -67.802 -9.239 75.649 1.00 70.19 177 THR A O 1
ATOM 1485 N N . THR A 1 178 ? -66.570 -7.380 75.477 1.00 64.38 178 THR A N 1
ATOM 1486 C CA . THR A 1 178 ? -66.868 -6.892 76.843 1.00 64.38 178 THR A CA 1
ATOM 1487 C C . THR A 1 178 ? -67.875 -5.729 76.847 1.00 64.38 178 THR A C 1
ATOM 1489 O O . THR A 1 178 ? -67.509 -4.629 76.450 1.00 64.38 178 THR A O 1
ATOM 1492 N N . PRO A 1 179 ? -69.114 -5.920 77.354 1.00 55.12 179 PRO A N 1
ATOM 1493 C CA . PRO A 1 179 ? -70.185 -4.913 77.307 1.00 55.12 179 PRO A CA 1
ATOM 1494 C C . PRO A 1 179 ? -70.199 -3.896 78.470 1.00 55.12 179 PRO A C 1
ATOM 1496 O O . PRO A 1 179 ? -71.067 -3.031 78.500 1.00 55.12 179 PRO A O 1
ATOM 1499 N N . PHE A 1 180 ? -69.265 -3.970 79.426 1.00 58.12 180 PHE A N 1
ATOM 1500 C CA . PHE A 1 180 ? -69.139 -3.013 80.537 1.00 58.12 180 PHE A CA 1
ATOM 1501 C C . PHE A 1 180 ? -67.659 -2.715 80.811 1.00 58.12 180 PHE A C 1
ATOM 1503 O O . PHE A 1 180 ? -67.024 -3.405 81.607 1.00 58.12 180 PHE A O 1
ATOM 1510 N N . LEU A 1 181 ? -67.103 -1.705 80.138 1.00 60.62 181 LEU A N 1
ATOM 1511 C CA . LEU A 1 181 ? -65.823 -1.103 80.520 1.00 60.62 181 LEU A CA 1
ATOM 1512 C C . LEU A 1 181 ? -66.082 0.132 81.386 1.00 60.62 181 LEU A C 1
ATOM 1514 O O . LEU A 1 181 ? -66.982 0.923 81.107 1.00 60.62 181 LEU A O 1
ATOM 1518 N N . ASP A 1 182 ? -65.276 0.299 82.429 1.00 62.97 182 ASP A N 1
ATOM 1519 C CA . ASP A 1 182 ? -65.245 1.536 83.205 1.00 62.97 182 ASP A CA 1
ATOM 1520 C C . ASP A 1 182 ? -64.647 2.673 82.352 1.00 62.97 182 ASP A C 1
ATOM 1522 O O . ASP A 1 182 ? -63.776 2.423 81.510 1.00 62.97 182 ASP A O 1
ATOM 1526 N N . LYS A 1 183 ? -65.074 3.928 82.557 1.00 66.56 183 LYS A N 1
ATOM 1527 C CA . LYS A 1 183 ? -64.675 5.071 81.696 1.00 66.56 183 LYS A CA 1
ATOM 1528 C C . LYS A 1 183 ? -63.155 5.259 81.604 1.00 66.56 183 LYS A C 1
ATOM 1530 O O . LYS A 1 183 ? -62.646 5.736 80.586 1.00 66.56 183 LYS A O 1
ATOM 1535 N N . ASP A 1 184 ? -62.430 4.897 82.659 1.00 68.81 184 ASP A N 1
ATOM 1536 C CA . ASP A 1 184 ? -60.970 4.984 82.709 1.00 68.81 184 ASP A CA 1
ATOM 1537 C C . ASP A 1 184 ? -60.287 3.851 81.930 1.00 68.81 184 ASP A C 1
ATOM 1539 O O . ASP A 1 184 ? -59.308 4.097 81.222 1.00 68.81 184 ASP A O 1
ATOM 1543 N N . GLN A 1 185 ? -60.843 2.634 81.973 1.00 69.31 185 GLN A N 1
ATOM 1544 C CA . GLN A 1 185 ? -60.335 1.496 81.202 1.00 69.31 185 GLN A CA 1
ATOM 1545 C C . GLN A 1 185 ? -60.542 1.707 79.704 1.00 69.31 185 GLN A C 1
ATOM 1547 O O . GLN A 1 185 ? -59.636 1.431 78.923 1.00 69.31 185 GLN A O 1
ATOM 1552 N N . GLU A 1 186 ? -61.687 2.271 79.309 1.00 67.75 186 GLU A N 1
ATOM 1553 C CA . GLU A 1 186 ? -62.002 2.594 77.915 1.00 67.75 186 GLU A CA 1
ATOM 1554 C C . GLU A 1 186 ? -60.992 3.597 77.329 1.00 67.75 186 GLU A C 1
ATOM 1556 O O . GLU A 1 186 ? -60.421 3.359 76.260 1.00 67.75 186 GLU A O 1
ATOM 1561 N N . ARG A 1 187 ? -60.674 4.665 78.075 1.00 74.12 187 ARG A N 1
ATOM 1562 C CA . ARG A 1 187 ? -59.643 5.653 77.705 1.00 74.12 187 ARG A CA 1
ATOM 1563 C C . ARG A 1 187 ? -58.251 5.043 77.575 1.00 74.12 187 ARG A C 1
ATOM 1565 O O . ARG A 1 187 ? -57.489 5.454 76.698 1.00 74.12 187 ARG A O 1
ATOM 1572 N N . GLU A 1 188 ? -57.901 4.093 78.435 1.00 78.00 188 GLU A N 1
ATOM 1573 C CA . GLU A 1 188 ? -56.604 3.421 78.383 1.00 78.00 188 GLU A CA 1
ATOM 1574 C C . GLU A 1 188 ? -56.502 2.477 77.178 1.00 78.00 188 GLU A C 1
ATOM 1576 O O . GLU A 1 188 ? -55.509 2.531 76.449 1.00 78.00 188 GLU A O 1
ATOM 1581 N N . THR A 1 189 ? -57.548 1.698 76.881 1.00 74.75 189 THR A N 1
ATOM 1582 C CA . THR A 1 189 ? -57.613 0.893 75.649 1.00 74.75 189 THR A CA 1
ATOM 1583 C C . THR A 1 189 ? -57.596 1.745 74.385 1.00 74.75 189 THR A C 1
ATOM 1585 O O . THR A 1 189 ? -56.916 1.373 73.432 1.00 74.75 189 THR A O 1
ATOM 1588 N N . LEU A 1 190 ? -58.269 2.901 74.367 1.00 74.88 190 LEU A N 1
ATOM 1589 C CA . LEU A 1 190 ? -58.230 3.827 73.230 1.00 74.88 190 LEU A CA 1
ATOM 1590 C C . LEU A 1 190 ? -56.831 4.423 73.029 1.00 74.88 190 LEU A C 1
ATOM 1592 O O . LEU A 1 190 ? -56.339 4.433 71.905 1.00 74.88 190 LEU A O 1
ATOM 1596 N N . LYS A 1 191 ? -56.135 4.824 74.104 1.00 80.50 191 LYS A N 1
ATOM 1597 C CA . LYS A 1 191 ? -54.723 5.249 74.029 1.00 80.50 191 LYS A CA 1
ATOM 1598 C C . LYS A 1 191 ? -53.805 4.139 73.521 1.00 80.50 191 LYS A C 1
ATOM 1600 O O . LYS A 1 191 ? -52.886 4.401 72.746 1.00 80.50 191 LYS A O 1
ATOM 1605 N N . GLN A 1 192 ? -54.026 2.900 73.961 1.00 77.75 192 GLN A N 1
ATOM 1606 C CA . GLN A 1 192 ? -53.266 1.742 73.485 1.00 77.75 192 GLN A CA 1
ATOM 1607 C C . GLN A 1 192 ? -53.544 1.458 72.005 1.00 77.75 192 GLN A C 1
ATOM 1609 O O . GLN A 1 192 ? -52.609 1.161 71.263 1.00 77.75 192 GLN A O 1
ATOM 1614 N N . LEU A 1 193 ? -54.798 1.584 71.568 1.00 76.69 193 LEU A N 1
ATOM 1615 C CA . LEU A 1 193 ? -55.200 1.435 70.173 1.00 76.69 193 LEU A CA 1
ATOM 1616 C C . LEU A 1 193 ? -54.576 2.531 69.301 1.00 76.69 193 LEU A C 1
ATOM 1618 O O . LEU A 1 193 ? -53.998 2.210 68.274 1.00 76.69 193 LEU A O 1
ATOM 1622 N N . GLU A 1 194 ? -54.599 3.793 69.731 1.00 78.94 194 GLU A N 1
ATOM 1623 C CA . GLU A 1 194 ? -53.987 4.922 69.016 1.00 78.94 194 GLU A CA 1
ATOM 1624 C C . GLU A 1 194 ? -52.461 4.760 68.886 1.00 78.94 194 GLU A C 1
ATOM 1626 O O . GLU A 1 194 ? -51.899 4.909 67.798 1.00 78.94 194 GLU A O 1
ATOM 1631 N N . ALA A 1 195 ? -51.784 4.351 69.965 1.00 80.81 195 ALA A N 1
ATOM 1632 C CA . ALA A 1 195 ? -50.350 4.064 69.944 1.00 80.81 195 ALA A CA 1
ATOM 1633 C C . ALA A 1 195 ? -49.996 2.876 69.029 1.00 80.81 195 ALA A C 1
ATOM 1635 O O . ALA A 1 195 ? -48.971 2.903 68.342 1.00 80.81 195 ALA A O 1
ATOM 1636 N N . LEU A 1 196 ? -50.834 1.833 69.005 1.00 79.38 196 LEU A N 1
ATOM 1637 C CA . LEU A 1 196 ? -50.659 0.688 68.113 1.00 79.38 196 LEU A CA 1
ATOM 1638 C C . LEU A 1 196 ? -50.973 1.049 66.656 1.00 79.38 196 LEU A C 1
ATOM 1640 O O . LEU A 1 196 ? -50.215 0.650 65.779 1.00 79.38 196 LEU A O 1
ATOM 1644 N N . SER A 1 197 ? -52.010 1.837 66.380 1.00 76.88 197 SER A N 1
ATOM 1645 C CA . SER A 1 197 ? -52.334 2.317 65.032 1.00 76.88 197 SER A CA 1
ATOM 1646 C C . SER A 1 197 ? -51.208 3.183 64.462 1.00 76.88 197 SER A C 1
ATOM 1648 O O . SER A 1 197 ? -50.740 2.917 63.357 1.00 76.88 197 SER A O 1
ATOM 1650 N N . GLY A 1 198 ? -50.652 4.115 65.246 1.00 80.81 198 GLY A N 1
ATOM 1651 C CA . GLY A 1 198 ? -49.472 4.887 64.832 1.00 80.81 198 GLY A CA 1
ATOM 1652 C C . GLY A 1 198 ? -48.210 4.028 64.643 1.00 80.81 198 GLY A C 1
ATOM 1653 O O . GLY A 1 198 ? -47.343 4.345 63.827 1.00 80.81 198 GLY A O 1
ATOM 1654 N N . ALA A 1 199 ? -48.087 2.909 65.365 1.00 79.69 199 ALA A N 1
ATOM 1655 C CA . ALA A 1 199 ? -47.019 1.935 65.141 1.00 79.69 199 ALA A CA 1
ATOM 1656 C C . ALA A 1 199 ? -47.249 1.073 63.885 1.00 79.69 199 ALA A C 1
ATOM 1658 O O . ALA A 1 199 ? -46.273 0.645 63.265 1.00 79.69 199 ALA A O 1
ATOM 1659 N N . LEU A 1 200 ? -48.506 0.820 63.504 1.00 80.38 200 LEU A N 1
ATOM 1660 C CA . LEU A 1 200 ? -48.872 0.095 62.287 1.00 80.38 200 LEU A CA 1
ATOM 1661 C C . LEU A 1 200 ? -48.573 0.938 61.044 1.00 80.38 200 LEU A C 1
ATOM 1663 O O . LEU A 1 200 ? -47.908 0.441 60.140 1.00 80.38 200 LEU A O 1
ATOM 1667 N N . GLU A 1 201 ? -48.952 2.215 61.049 1.00 82.25 201 GLU A N 1
ATOM 1668 C CA . GLU A 1 201 ? -48.681 3.158 59.956 1.00 82.25 201 GLU A CA 1
ATOM 1669 C C . GLU A 1 201 ? -47.170 3.307 59.701 1.00 82.25 201 GLU A C 1
ATOM 1671 O O . GLU A 1 201 ? -46.688 3.137 58.581 1.00 82.25 201 GLU A O 1
ATOM 1676 N N . LYS A 1 202 ? -46.368 3.487 60.762 1.00 82.62 202 LYS A N 1
ATOM 1677 C CA . LYS A 1 202 ? -44.894 3.492 60.657 1.00 82.62 202 LYS A CA 1
ATOM 1678 C C . LYS A 1 202 ? -44.339 2.189 60.084 1.00 82.62 202 LYS A C 1
ATOM 1680 O O . LYS A 1 202 ? -43.332 2.194 59.377 1.00 82.62 202 LYS A O 1
ATOM 1685 N N . LEU A 1 203 ? -44.965 1.061 60.408 1.00 82.38 203 LEU A N 1
ATOM 1686 C CA . LEU A 1 203 ? -44.549 -0.254 59.941 1.00 82.38 203 LEU A CA 1
ATOM 1687 C C . LEU A 1 203 ? -44.905 -0.482 58.466 1.00 82.38 203 LEU A C 1
ATOM 1689 O O . LEU A 1 203 ? -44.122 -1.122 57.761 1.00 82.38 203 LEU A O 1
ATOM 1693 N N . GLU A 1 204 ? -46.027 0.052 57.991 1.00 83.94 204 GLU A N 1
ATOM 1694 C CA . GLU A 1 204 ? -46.407 0.058 56.575 1.00 83.94 204 GLU A CA 1
ATOM 1695 C C . GLU A 1 204 ? -45.451 0.928 55.755 1.00 83.94 204 GLU A C 1
ATOM 1697 O O . GLU A 1 204 ? -44.813 0.404 54.840 1.00 83.94 204 GLU A O 1
ATOM 1702 N N . ILE A 1 205 ? -45.200 2.171 56.183 1.00 86.06 205 ILE A N 1
ATOM 1703 C CA . ILE A 1 205 ? -44.212 3.072 55.559 1.00 86.06 205 ILE A CA 1
ATOM 1704 C C . ILE A 1 205 ? -42.825 2.412 55.513 1.00 86.06 205 ILE A C 1
ATOM 1706 O O . ILE A 1 205 ? -42.134 2.436 54.493 1.00 86.06 205 ILE A O 1
ATOM 1710 N N . PHE A 1 206 ? -42.407 1.753 56.599 1.00 85.94 206 PHE A N 1
ATOM 1711 C CA . PHE A 1 206 ? -41.137 1.028 56.633 1.00 85.94 206 PHE A CA 1
ATOM 1712 C C . PHE A 1 206 ? -41.090 -0.132 55.625 1.00 85.94 206 PHE A C 1
ATOM 1714 O O . PHE A 1 206 ? -40.045 -0.383 55.017 1.00 85.94 206 PHE A O 1
ATOM 1721 N N . ARG A 1 207 ? -42.192 -0.874 55.443 1.00 86.19 207 ARG A N 1
ATOM 1722 C CA . ARG A 1 207 ? -42.265 -1.968 54.460 1.00 86.19 207 ARG A CA 1
ATOM 1723 C C . ARG A 1 207 ? -42.204 -1.442 53.030 1.00 86.19 207 ARG A C 1
ATOM 1725 O O . ARG A 1 207 ? -41.470 -2.026 52.235 1.00 86.19 207 ARG A O 1
ATOM 1732 N N . GLU A 1 208 ? -42.919 -0.363 52.729 1.00 88.75 208 GLU A N 1
ATOM 1733 C CA . GLU A 1 208 ? -42.913 0.281 51.413 1.00 88.75 208 GLU A CA 1
ATOM 1734 C C . GLU A 1 208 ? -41.515 0.788 51.054 1.00 88.75 208 GLU A C 1
ATOM 1736 O O . GLU A 1 208 ? -40.947 0.355 50.050 1.00 88.75 208 GLU A O 1
ATOM 1741 N N . LEU A 1 209 ? -40.892 1.574 51.942 1.00 88.38 209 LEU A N 1
ATOM 1742 C CA . LEU A 1 209 ? -39.520 2.062 51.762 1.00 88.38 209 LEU A CA 1
ATOM 1743 C C . LEU A 1 209 ? -38.526 0.911 51.580 1.00 88.38 209 LEU A C 1
ATOM 1745 O O . LEU A 1 209 ? -37.620 0.977 50.750 1.00 88.38 209 LEU A O 1
ATOM 1749 N N . LYS A 1 210 ? -38.686 -0.183 52.334 1.00 87.62 210 LYS A N 1
ATOM 1750 C CA . LYS A 1 210 ? -37.824 -1.362 52.198 1.00 87.62 210 LYS A CA 1
ATOM 1751 C C . LYS A 1 210 ? -38.018 -2.076 50.858 1.00 87.62 210 LYS A C 1
ATOM 1753 O O . LYS A 1 210 ? -37.040 -2.597 50.317 1.00 87.62 210 LYS A O 1
ATOM 1758 N N . SER A 1 211 ? -39.246 -2.130 50.341 1.00 90.06 211 SER A N 1
ATOM 1759 C CA . SER A 1 211 ? -39.526 -2.685 49.013 1.00 90.06 211 SER A CA 1
ATOM 1760 C C . SER A 1 211 ? -38.879 -1.830 47.926 1.00 90.06 211 SER A C 1
ATOM 1762 O O . SER A 1 211 ? -38.124 -2.361 47.112 1.00 90.06 211 SER A O 1
ATOM 1764 N N . GLU A 1 212 ? -39.061 -0.508 47.988 1.00 90.56 212 GLU A N 1
ATOM 1765 C CA . GLU A 1 212 ? -38.477 0.448 47.038 1.00 90.56 212 GLU A CA 1
ATOM 1766 C C . GLU A 1 212 ? -36.939 0.376 47.038 1.00 90.56 212 GLU A C 1
ATOM 1768 O O . GLU A 1 212 ? -36.310 0.274 45.984 1.00 90.56 212 GLU A O 1
ATOM 1773 N N . ILE A 1 213 ? -36.314 0.310 48.222 1.00 90.75 213 ILE A N 1
ATOM 1774 C CA . ILE A 1 213 ? -34.864 0.101 48.366 1.00 90.75 213 ILE A CA 1
ATOM 1775 C C . ILE A 1 213 ? -34.426 -1.204 47.693 1.00 90.75 213 ILE A C 1
ATOM 1777 O O . ILE A 1 213 ? -33.415 -1.220 46.990 1.00 90.75 213 ILE A O 1
ATOM 1781 N N . LYS A 1 214 ? -35.159 -2.306 47.892 1.00 91.62 214 LYS A N 1
ATOM 1782 C CA . LYS A 1 214 ? -34.810 -3.609 47.305 1.00 91.62 214 LYS A CA 1
ATOM 1783 C C . LYS A 1 214 ? -34.913 -3.579 45.778 1.00 91.62 214 LYS A C 1
ATOM 1785 O O . LYS A 1 214 ? -34.034 -4.112 45.099 1.00 91.62 214 LYS A O 1
ATOM 1790 N N . GLU A 1 215 ? -35.954 -2.957 45.235 1.00 92.12 215 GLU A N 1
ATOM 1791 C CA . GLU A 1 215 ? -36.127 -2.784 43.790 1.00 92.12 215 GLU A CA 1
ATOM 1792 C C . GLU A 1 215 ? -35.014 -1.928 43.187 1.00 92.12 215 GLU A C 1
ATOM 1794 O O . GLU A 1 215 ? -34.398 -2.317 42.194 1.00 92.12 215 GLU A O 1
ATOM 1799 N N . MET A 1 216 ? -34.683 -0.807 43.825 1.00 91.88 216 MET A N 1
ATOM 1800 C CA . MET A 1 216 ? -33.595 0.066 43.391 1.00 91.88 216 MET A CA 1
ATOM 1801 C C . MET A 1 216 ? -32.223 -0.608 43.481 1.00 91.88 216 MET A C 1
ATOM 1803 O O . MET A 1 216 ? -31.407 -0.462 42.574 1.00 91.88 216 MET A O 1
ATOM 1807 N N . GLN A 1 217 ? -31.971 -1.414 44.516 1.00 91.69 217 GLN A N 1
ATOM 1808 C CA . GLN A 1 217 ? -30.759 -2.237 44.611 1.00 91.69 217 GLN A CA 1
ATOM 1809 C C . GLN A 1 217 ? -30.675 -3.278 43.491 1.00 91.69 217 GLN A C 1
ATOM 1811 O O . GLN A 1 217 ? -29.587 -3.549 42.984 1.00 91.69 217 GLN A O 1
ATOM 1816 N N . ASN A 1 218 ? -31.800 -3.879 43.100 1.00 93.25 218 ASN A N 1
ATOM 1817 C CA . ASN A 1 218 ? -31.837 -4.805 41.969 1.00 93.25 218 ASN A CA 1
ATOM 1818 C C . ASN A 1 218 ? -31.526 -4.087 40.651 1.00 93.25 218 ASN A C 1
ATOM 1820 O O . ASN A 1 218 ? -30.661 -4.560 39.915 1.00 93.25 218 ASN A O 1
ATOM 1824 N N . LYS A 1 219 ? -32.147 -2.927 40.402 1.00 92.50 219 LYS A N 1
ATOM 1825 C CA . LYS A 1 219 ? -31.868 -2.089 39.223 1.00 92.50 219 LYS A CA 1
ATOM 1826 C C . LYS A 1 219 ? -30.399 -1.661 39.169 1.00 92.50 219 LYS A C 1
ATOM 1828 O O . LYS A 1 219 ? -29.746 -1.833 38.147 1.00 92.50 219 LYS A O 1
ATOM 1833 N N . LEU A 1 220 ? -29.842 -1.207 40.294 1.00 93.19 220 LEU A N 1
ATOM 1834 C CA . LEU A 1 220 ? -28.431 -0.824 40.385 1.00 93.19 220 LEU A CA 1
ATOM 1835 C C . LEU A 1 220 ? -27.497 -2.000 40.070 1.00 93.19 220 LEU A C 1
ATOM 1837 O O . LEU A 1 220 ? -26.514 -1.828 39.355 1.00 93.19 220 LEU A O 1
ATOM 1841 N N . ARG A 1 221 ? -27.803 -3.205 40.570 1.00 93.62 221 ARG A N 1
ATOM 1842 C CA . ARG A 1 221 ? -27.017 -4.410 40.260 1.00 93.62 221 ARG A CA 1
ATOM 1843 C C . ARG A 1 221 ? -27.062 -4.771 38.775 1.00 93.62 221 ARG A C 1
ATOM 1845 O O . ARG A 1 221 ? -26.023 -5.132 38.228 1.00 93.62 221 ARG A O 1
ATOM 1852 N N . GLN A 1 222 ? -28.225 -4.654 38.134 1.00 93.44 222 GLN A N 1
ATOM 1853 C CA . GLN A 1 222 ? -28.371 -4.878 36.691 1.00 93.44 222 GLN A CA 1
ATOM 1854 C C . GLN A 1 222 ? -27.534 -3.871 35.891 1.00 93.44 222 GLN A C 1
ATOM 1856 O O . GLN A 1 222 ? -26.674 -4.283 35.115 1.00 93.44 222 GLN A O 1
ATOM 1861 N N . MET A 1 223 ? -27.662 -2.573 36.185 1.00 93.06 223 MET A N 1
ATOM 1862 C CA . MET A 1 223 ? -26.860 -1.525 35.539 1.00 93.06 223 MET A CA 1
ATOM 1863 C C . MET A 1 223 ? -25.355 -1.732 35.744 1.00 93.06 223 MET A C 1
ATOM 1865 O O . MET A 1 223 ? -24.572 -1.606 34.809 1.00 93.06 223 MET A O 1
ATOM 1869 N N . GLN A 1 224 ? -24.917 -2.116 36.947 1.00 92.00 224 GLN A N 1
ATOM 1870 C CA . GLN A 1 224 ? -23.506 -2.421 37.207 1.00 92.00 224 GLN A CA 1
ATOM 1871 C C . GLN A 1 224 ? -22.989 -3.598 36.368 1.00 92.00 224 GLN A C 1
ATOM 1873 O O . GLN A 1 224 ? -21.826 -3.593 35.955 1.00 92.00 224 GLN A O 1
ATOM 1878 N N . MET A 1 225 ? -23.822 -4.610 36.119 1.00 94.69 225 MET A N 1
ATOM 1879 C CA . MET A 1 225 ? -23.467 -5.741 35.262 1.00 94.69 225 MET A CA 1
ATOM 1880 C C . MET A 1 225 ? -23.369 -5.319 33.790 1.00 94.69 225 MET A C 1
ATOM 1882 O O . MET A 1 225 ? -22.411 -5.690 33.107 1.00 94.69 225 MET A O 1
ATOM 1886 N N . GLU A 1 226 ? -24.289 -4.479 33.320 1.00 93.38 226 GLU A N 1
ATOM 1887 C CA . GLU A 1 226 ? -24.247 -3.907 31.971 1.00 93.38 226 GLU A CA 1
ATOM 1888 C C . GLU A 1 226 ? -23.019 -3.010 31.774 1.00 93.38 226 GLU A C 1
ATOM 1890 O O . GLU A 1 226 ? -22.276 -3.194 30.812 1.00 93.38 226 GLU A O 1
ATOM 1895 N N . ILE A 1 227 ? -22.707 -2.125 32.727 1.00 93.56 227 ILE A N 1
ATOM 1896 C CA . ILE A 1 227 ? -21.503 -1.277 32.696 1.00 93.56 227 ILE A CA 1
ATOM 1897 C C . ILE A 1 227 ? -20.234 -2.128 32.586 1.00 93.56 227 ILE A C 1
ATOM 1899 O O . ILE A 1 227 ? -19.345 -1.806 31.795 1.00 93.56 227 ILE A O 1
ATOM 1903 N N . LYS A 1 228 ? -20.133 -3.225 33.350 1.00 94.25 228 LYS A N 1
ATOM 1904 C CA . LYS A 1 228 ? -18.998 -4.161 33.254 1.00 94.25 228 LYS A CA 1
ATOM 1905 C C . LYS A 1 228 ? -18.927 -4.826 31.879 1.00 94.25 228 LYS A C 1
ATOM 1907 O O . LYS A 1 228 ? -17.835 -4.983 31.333 1.00 94.25 228 LYS A O 1
ATOM 1912 N N . THR A 1 229 ? -20.072 -5.173 31.302 1.00 94.75 229 THR A N 1
ATOM 1913 C CA . THR A 1 229 ? -20.162 -5.766 29.959 1.00 94.75 229 THR A CA 1
ATOM 1914 C C . THR A 1 229 ? -19.711 -4.774 28.882 1.00 94.75 229 THR A C 1
ATOM 1916 O O . THR A 1 229 ? -18.879 -5.106 28.040 1.00 94.75 229 THR A O 1
ATOM 1919 N N . TYR A 1 230 ? -20.156 -3.517 28.944 1.00 93.44 230 TYR A N 1
ATOM 1920 C CA . TYR A 1 230 ? -19.673 -2.479 28.031 1.00 93.44 230 TYR A CA 1
ATOM 1921 C C . TYR A 1 230 ? -18.195 -2.158 28.246 1.00 93.44 230 TYR A C 1
ATOM 1923 O O . TYR A 1 230 ? -17.468 -1.973 27.276 1.00 93.44 230 TYR A O 1
ATOM 1931 N N . HIS A 1 231 ? -17.718 -2.125 29.492 1.00 92.56 231 HIS A N 1
ATOM 1932 C CA . HIS A 1 231 ? -16.306 -1.888 29.788 1.00 92.56 231 HIS A CA 1
ATOM 1933 C C . HIS A 1 231 ? -15.409 -2.986 29.206 1.00 92.56 231 HIS A C 1
ATOM 1935 O O . HIS A 1 231 ? -14.462 -2.676 28.489 1.00 92.56 231 HIS A O 1
ATOM 1941 N N . THR A 1 232 ? -15.734 -4.257 29.456 1.00 94.75 232 THR A N 1
ATOM 1942 C CA . THR A 1 232 ? -14.998 -5.394 28.880 1.00 94.75 232 THR A CA 1
ATOM 1943 C C . THR A 1 232 ? -15.040 -5.362 27.357 1.00 94.75 232 THR A C 1
ATOM 1945 O O . THR A 1 232 ? -13.998 -5.489 26.719 1.00 94.75 232 THR A O 1
ATOM 1948 N N . SER A 1 233 ? -16.204 -5.082 26.768 1.00 94.06 233 SER A N 1
ATOM 1949 C CA . SER A 1 233 ? -16.335 -4.943 25.321 1.00 94.06 233 SER A CA 1
ATOM 1950 C C . SER A 1 233 ? -15.476 -3.809 24.744 1.00 94.06 233 SER A C 1
ATOM 1952 O O . SER A 1 233 ? -14.752 -4.036 23.777 1.00 94.06 233 SER A O 1
ATOM 1954 N N . VAL A 1 234 ? -15.480 -2.621 25.353 1.00 95.00 234 VAL A N 1
ATOM 1955 C CA . VAL A 1 234 ? -14.623 -1.497 24.939 1.00 95.00 234 VAL A CA 1
ATOM 1956 C C . VAL A 1 234 ? -13.147 -1.885 25.003 1.00 95.00 234 VAL A C 1
ATOM 1958 O O . VAL A 1 234 ? -12.410 -1.586 24.070 1.00 95.00 234 VAL A O 1
ATOM 1961 N N . THR 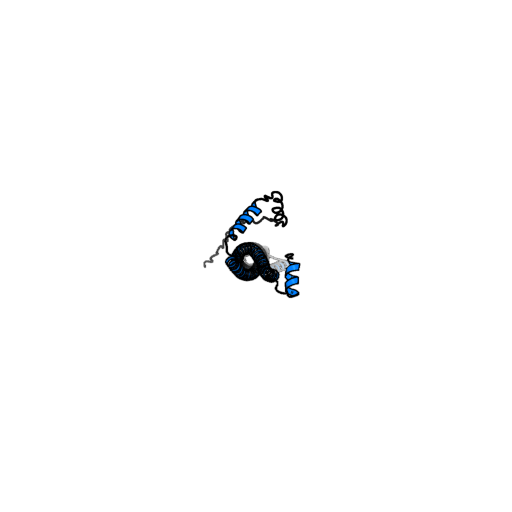A 1 235 ? -12.716 -2.590 26.050 1.00 93.81 235 THR A N 1
ATOM 1962 C CA . THR A 1 235 ? -11.331 -3.068 26.168 1.00 93.81 235 THR A CA 1
ATOM 1963 C C . THR A 1 235 ? -10.985 -4.078 25.071 1.00 93.81 235 THR A C 1
ATOM 1965 O O . THR A 1 235 ? -9.920 -3.983 24.464 1.00 93.81 235 THR A O 1
ATOM 1968 N N . THR A 1 236 ? -11.885 -5.018 24.760 1.00 94.69 236 THR A N 1
ATOM 1969 C CA . THR A 1 236 ? -11.656 -5.996 23.680 1.00 94.69 236 THR A CA 1
ATOM 1970 C C . THR A 1 236 ? -11.549 -5.331 22.308 1.00 94.69 236 THR A C 1
ATOM 1972 O O . THR A 1 236 ? -10.610 -5.619 21.569 1.00 94.69 236 THR A O 1
ATOM 1975 N N . LEU A 1 237 ? -12.448 -4.393 21.998 1.00 94.00 237 LEU A N 1
ATOM 1976 C CA . LEU A 1 237 ? -12.432 -3.644 20.743 1.00 94.00 237 LEU A CA 1
ATOM 1977 C C . LEU A 1 237 ? -11.210 -2.722 20.656 1.00 94.00 237 LEU A C 1
ATOM 1979 O O . LEU A 1 237 ? -10.575 -2.641 19.611 1.00 94.00 237 LEU A O 1
ATOM 1983 N N . ALA A 1 238 ? -10.812 -2.084 21.760 1.00 92.38 238 ALA A N 1
ATOM 1984 C CA . ALA A 1 238 ? -9.601 -1.268 21.803 1.00 92.38 238 ALA A CA 1
ATOM 1985 C C . ALA A 1 238 ? -8.345 -2.100 21.499 1.00 92.38 238 ALA A C 1
ATOM 1987 O O . ALA A 1 238 ? -7.511 -1.679 20.699 1.00 92.38 238 ALA A O 1
ATOM 1988 N N . ASN A 1 239 ? -8.237 -3.307 22.063 1.00 94.38 239 ASN A N 1
ATOM 1989 C CA . ASN A 1 239 ? -7.136 -4.221 21.752 1.00 94.38 239 ASN A CA 1
ATOM 1990 C C . ASN A 1 239 ? -7.145 -4.639 20.273 1.00 94.38 239 ASN A C 1
ATOM 1992 O O . ASN A 1 239 ? -6.092 -4.670 19.639 1.00 94.38 239 ASN A O 1
ATOM 1996 N N . GLN A 1 240 ? -8.318 -4.914 19.695 1.00 94.00 240 GLN A N 1
ATOM 1997 C CA . GLN A 1 240 ? -8.443 -5.220 18.265 1.00 94.00 240 GLN A CA 1
ATOM 1998 C C . GLN A 1 240 ? -8.037 -4.027 17.385 1.00 94.00 240 GLN A C 1
ATOM 2000 O O . GLN A 1 240 ? -7.258 -4.200 16.448 1.00 94.00 240 GLN A O 1
ATOM 2005 N N . SER A 1 241 ? -8.478 -2.812 17.723 1.00 93.62 241 SER A N 1
ATOM 2006 C CA . SER A 1 241 ? -8.078 -1.575 17.037 1.00 93.62 241 SER A CA 1
ATOM 2007 C C . SER A 1 241 ? -6.559 -1.382 17.071 1.00 93.62 241 SER A C 1
ATOM 2009 O O . SER A 1 241 ? -5.946 -1.090 16.044 1.00 93.62 241 SER A O 1
ATOM 2011 N N . GLN A 1 242 ? -5.913 -1.654 18.211 1.00 93.12 242 GLN A N 1
ATOM 2012 C CA . GLN A 1 242 ? -4.451 -1.612 18.313 1.00 93.12 242 GLN A CA 1
ATOM 2013 C C . GLN A 1 242 ? -3.755 -2.638 17.409 1.00 93.12 242 GLN A C 1
ATOM 2015 O O . GLN A 1 242 ? -2.707 -2.329 16.843 1.00 93.12 242 GLN A O 1
ATOM 2020 N N . VAL A 1 243 ? -4.310 -3.842 17.245 1.00 95.12 243 VAL A N 1
ATOM 2021 C CA . VAL A 1 243 ? -3.761 -4.848 16.319 1.00 95.12 243 VAL A CA 1
ATOM 2022 C C . VAL A 1 243 ? -3.848 -4.358 14.872 1.00 95.12 243 VAL A C 1
ATOM 2024 O O . VAL A 1 243 ? -2.848 -4.420 14.157 1.00 95.12 243 VAL A O 1
ATOM 2027 N N . HIS A 1 244 ? -4.994 -3.815 14.455 1.00 93.50 244 HIS A N 1
ATOM 2028 C CA . HIS A 1 244 ? -5.158 -3.231 13.118 1.00 93.50 244 HIS A CA 1
ATOM 2029 C C . HIS A 1 244 ? -4.231 -2.029 12.898 1.00 93.50 244 HIS A C 1
ATOM 2031 O O . HIS A 1 244 ? -3.597 -1.921 11.851 1.00 93.50 244 HIS A O 1
ATOM 2037 N N . GLN A 1 245 ? -4.061 -1.174 13.910 1.00 93.75 245 GLN A N 1
ATOM 2038 C CA . GLN A 1 245 ? -3.111 -0.062 13.870 1.00 93.75 245 GLN A CA 1
ATOM 2039 C C . GLN A 1 245 ? -1.668 -0.547 13.676 1.00 93.75 245 GLN A C 1
ATOM 2041 O O . GLN A 1 24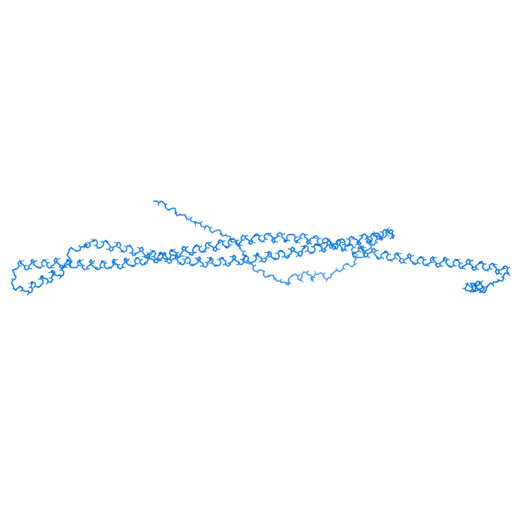5 ? -0.945 0.022 12.860 1.00 93.75 245 GLN A O 1
ATOM 2046 N N . LYS A 1 246 ? -1.235 -1.593 14.394 1.00 94.88 246 LYS A N 1
ATOM 2047 C CA . LYS A 1 246 ? 0.112 -2.169 14.234 1.00 94.88 246 LYS A CA 1
ATOM 2048 C C . LYS A 1 246 ? 0.322 -2.714 12.823 1.00 94.88 246 LYS A C 1
ATOM 2050 O O . LYS A 1 246 ? 1.287 -2.321 12.178 1.00 94.88 246 LYS A O 1
ATOM 2055 N N . ARG A 1 247 ? -0.624 -3.513 12.317 1.00 93.81 247 ARG A N 1
ATOM 2056 C CA . ARG A 1 247 ? -0.577 -4.067 10.952 1.00 93.81 247 ARG A CA 1
ATOM 2057 C C . ARG A 1 247 ? -0.544 -2.983 9.881 1.00 93.81 247 ARG A C 1
ATOM 2059 O O . ARG A 1 247 ? 0.256 -3.054 8.958 1.00 93.81 247 ARG A O 1
ATOM 2066 N N . MET A 1 248 ? -1.368 -1.946 10.028 1.00 94.12 248 MET A N 1
ATOM 2067 C CA . MET A 1 248 ? -1.362 -0.791 9.130 1.00 94.12 248 MET A CA 1
ATOM 2068 C C . MET A 1 248 ? 0.011 -0.101 9.117 1.00 94.12 248 MET A C 1
ATOM 2070 O O . MET A 1 248 ? 0.525 0.241 8.052 1.00 94.12 248 MET A O 1
ATOM 2074 N N . VAL A 1 249 ? 0.615 0.111 10.291 1.00 94.19 249 VAL A N 1
ATOM 2075 C CA . VAL A 1 249 ? 1.940 0.740 10.412 1.00 94.19 249 VAL A CA 1
ATOM 2076 C C . VAL A 1 249 ? 3.031 -0.137 9.797 1.00 94.19 249 VAL A C 1
ATOM 2078 O O . VAL A 1 249 ? 3.892 0.393 9.098 1.00 94.19 249 VAL A O 1
ATOM 2081 N N . GLU A 1 250 ? 3.000 -1.448 10.029 1.00 95.12 250 GLU A N 1
ATOM 2082 C CA . GLU A 1 250 ? 3.930 -2.417 9.435 1.00 95.12 250 GLU A CA 1
ATOM 2083 C C . GLU A 1 250 ? 3.834 -2.408 7.905 1.00 95.12 250 GLU A C 1
ATOM 2085 O O . GLU A 1 250 ? 4.828 -2.106 7.247 1.00 95.12 250 GLU A O 1
ATOM 2090 N N . ALA A 1 251 ? 2.631 -2.569 7.343 1.00 94.31 251 ALA A N 1
ATOM 2091 C CA . ALA A 1 251 ? 2.406 -2.510 5.897 1.00 94.31 251 ALA A CA 1
ATOM 2092 C C . ALA A 1 251 ? 2.853 -1.169 5.289 1.00 94.31 251 ALA A C 1
ATOM 2094 O O . ALA A 1 251 ? 3.440 -1.125 4.211 1.00 94.31 251 ALA A O 1
ATOM 2095 N N . THR A 1 252 ? 2.645 -0.053 5.999 1.00 93.19 252 THR A N 1
ATOM 2096 C CA . THR A 1 252 ? 3.101 1.270 5.540 1.00 93.19 252 THR A CA 1
ATOM 2097 C C . THR A 1 252 ? 4.627 1.387 5.554 1.00 93.19 252 THR A C 1
ATOM 2099 O O . THR A 1 252 ? 5.203 2.018 4.667 1.00 93.19 252 THR A O 1
ATOM 2102 N N . LYS A 1 253 ? 5.306 0.806 6.550 1.00 95.25 253 LYS A N 1
ATOM 2103 C CA . LYS A 1 253 ? 6.776 0.777 6.600 1.00 95.25 253 LYS A CA 1
ATOM 2104 C C . LYS A 1 253 ? 7.342 -0.078 5.471 1.00 95.25 253 LYS A C 1
ATOM 2106 O O . LYS A 1 253 ? 8.238 0.381 4.771 1.00 95.25 253 LYS A O 1
ATOM 2111 N N . GLU A 1 254 ? 6.789 -1.267 5.257 1.00 94.69 254 GLU A N 1
ATOM 2112 C CA . GLU A 1 254 ? 7.183 -2.145 4.153 1.00 94.69 254 GLU A CA 1
ATOM 2113 C C . GLU A 1 254 ? 6.939 -1.482 2.793 1.00 94.69 254 GLU A C 1
ATOM 2115 O O . GLU A 1 254 ? 7.807 -1.524 1.923 1.00 94.69 254 GLU A O 1
ATOM 2120 N N . ALA A 1 255 ? 5.815 -0.774 2.628 1.00 94.12 255 ALA A N 1
ATOM 2121 C CA . ALA A 1 255 ? 5.527 -0.016 1.413 1.00 94.12 255 ALA A CA 1
ATOM 2122 C C . ALA A 1 255 ? 6.562 1.089 1.162 1.00 94.12 255 ALA A C 1
ATOM 2124 O O . ALA A 1 255 ? 6.950 1.311 0.017 1.00 94.12 255 ALA A O 1
ATOM 2125 N N . LYS A 1 256 ? 7.028 1.780 2.213 1.00 94.25 256 LYS A N 1
ATOM 2126 C CA . LYS A 1 256 ? 8.086 2.796 2.091 1.00 94.25 256 LYS A CA 1
ATOM 2127 C C . LYS A 1 256 ? 9.411 2.183 1.646 1.00 94.25 256 LYS A C 1
ATOM 2129 O O . LYS A 1 256 ? 10.003 2.698 0.707 1.00 94.25 256 LYS A O 1
ATOM 2134 N N . ILE A 1 257 ? 9.822 1.066 2.247 1.00 95.12 257 ILE A N 1
ATOM 2135 C CA . ILE A 1 257 ? 11.054 0.358 1.863 1.00 95.12 257 ILE A CA 1
ATOM 2136 C C . ILE A 1 257 ? 10.967 -0.102 0.402 1.00 95.12 257 ILE A C 1
ATOM 2138 O O . ILE A 1 257 ? 11.852 0.187 -0.398 1.00 95.12 257 ILE A O 1
ATOM 2142 N N . ALA A 1 258 ? 9.863 -0.746 0.015 1.00 93.94 258 ALA A N 1
ATOM 2143 C CA . ALA A 1 258 ? 9.662 -1.196 -1.362 1.00 93.94 258 ALA A CA 1
ATOM 2144 C C . ALA A 1 258 ? 9.615 -0.026 -2.363 1.00 93.94 258 ALA A C 1
ATOM 2146 O O . ALA A 1 258 ? 10.051 -0.173 -3.506 1.00 93.94 258 ALA A O 1
ATOM 2147 N N . LYS A 1 259 ? 9.116 1.143 -1.941 1.00 94.38 259 LYS A N 1
ATOM 2148 C CA . LYS A 1 259 ? 9.125 2.365 -2.749 1.00 94.38 259 LYS A CA 1
ATOM 2149 C C . LYS A 1 259 ? 10.542 2.905 -2.935 1.00 94.38 259 LYS A C 1
ATOM 2151 O O . LYS A 1 259 ? 10.908 3.213 -4.061 1.00 94.38 259 LYS A O 1
ATOM 2156 N N . GLU A 1 260 ? 11.342 2.974 -1.876 1.00 95.56 260 GLU A N 1
ATOM 2157 C CA . GLU A 1 260 ? 12.746 3.397 -1.960 1.00 95.56 260 GLU A CA 1
ATOM 2158 C C . GLU A 1 260 ? 13.557 2.475 -2.886 1.00 95.56 260 GLU A C 1
ATOM 2160 O O . GLU A 1 260 ? 14.331 2.948 -3.721 1.00 95.56 260 GLU A O 1
ATOM 2165 N N . GLU A 1 261 ? 13.327 1.161 -2.813 1.00 94.00 261 GLU A N 1
ATOM 2166 C CA . GLU A 1 261 ? 13.921 0.191 -3.741 1.00 94.00 261 GLU A CA 1
ATOM 2167 C C . GLU A 1 261 ? 13.476 0.431 -5.193 1.00 94.00 261 GLU A C 1
ATOM 2169 O O . GLU A 1 261 ? 14.303 0.410 -6.109 1.00 94.00 261 GLU A O 1
ATOM 2174 N N . ALA A 1 262 ? 12.184 0.689 -5.421 1.00 94.50 262 ALA A N 1
ATOM 2175 C CA . ALA A 1 262 ? 11.657 0.996 -6.750 1.00 94.50 262 ALA A CA 1
ATOM 2176 C C . ALA A 1 262 ? 12.231 2.309 -7.314 1.00 94.50 262 ALA A C 1
ATOM 2178 O O . ALA A 1 262 ? 12.570 2.367 -8.499 1.00 94.50 262 ALA A O 1
ATOM 2179 N N . ASP A 1 263 ? 12.383 3.336 -6.476 1.00 94.31 263 ASP A N 1
ATOM 2180 C CA . ASP A 1 263 ? 12.958 4.630 -6.847 1.00 94.31 263 ASP A CA 1
ATOM 2181 C C . ASP A 1 263 ? 14.453 4.490 -7.189 1.00 94.31 263 ASP A C 1
ATOM 2183 O O . ASP A 1 263 ? 14.911 5.031 -8.200 1.00 94.31 263 ASP A O 1
ATOM 2187 N N . SER A 1 264 ? 15.200 3.683 -6.427 1.00 95.31 264 SER A N 1
ATOM 2188 C CA . SER A 1 264 ? 16.595 3.338 -6.734 1.00 95.31 264 SER A CA 1
ATOM 2189 C C . SER A 1 264 ? 16.720 2.626 -8.088 1.00 95.31 264 SER A C 1
ATOM 2191 O O . SER A 1 264 ? 17.468 3.062 -8.969 1.00 95.31 264 SER A O 1
ATOM 2193 N N . LEU A 1 265 ? 15.900 1.595 -8.327 1.00 93.75 265 LEU A N 1
ATOM 2194 C CA . LEU A 1 265 ? 15.850 0.899 -9.617 1.00 93.75 265 LEU A CA 1
ATOM 2195 C C . LEU A 1 265 ? 15.458 1.843 -10.760 1.00 93.75 265 LEU A C 1
ATOM 2197 O O . LEU A 1 265 ? 15.975 1.730 -11.874 1.00 93.75 265 LEU A O 1
ATOM 2201 N N . HIS A 1 266 ? 14.559 2.796 -10.509 1.00 93.94 266 HIS A N 1
ATOM 2202 C CA . HIS A 1 266 ? 14.187 3.792 -11.503 1.00 93.94 266 HIS A CA 1
ATOM 2203 C C . HIS A 1 266 ? 15.363 4.709 -11.862 1.00 93.94 266 HIS A C 1
ATOM 2205 O O . HIS A 1 266 ? 15.611 4.924 -13.053 1.00 93.94 266 HIS A O 1
ATOM 2211 N N . ALA A 1 267 ? 16.120 5.184 -10.870 1.00 95.62 267 ALA A N 1
ATOM 2212 C CA . ALA A 1 267 ? 17.331 5.971 -11.090 1.00 95.62 267 ALA A CA 1
ATOM 2213 C C . ALA A 1 267 ? 18.369 5.188 -11.914 1.00 95.62 267 ALA A C 1
ATOM 2215 O O . ALA A 1 267 ? 18.925 5.704 -12.889 1.00 95.62 267 ALA A O 1
ATOM 2216 N N . GLU A 1 268 ? 18.564 3.903 -11.617 1.00 94.56 268 GLU A N 1
ATOM 2217 C CA . GLU A 1 268 ? 19.433 3.033 -12.411 1.00 94.56 268 GLU A CA 1
ATOM 2218 C C . GLU A 1 268 ? 18.935 2.878 -13.858 1.00 94.56 268 GLU A C 1
ATOM 2220 O O . GLU A 1 268 ? 19.713 2.997 -14.805 1.00 94.56 268 GLU A O 1
ATOM 2225 N N . VAL A 1 269 ? 17.631 2.690 -14.073 1.00 94.81 269 VAL A N 1
ATOM 2226 C CA . VAL A 1 269 ? 17.046 2.633 -15.423 1.00 94.81 269 VAL A CA 1
ATOM 2227 C C . VAL A 1 269 ? 17.260 3.943 -16.185 1.00 94.81 269 VAL A C 1
ATOM 2229 O O . VAL A 1 269 ? 17.489 3.902 -17.400 1.00 94.81 269 VAL A O 1
ATOM 2232 N N . LEU A 1 270 ? 17.198 5.098 -15.516 1.00 95.69 270 LEU A N 1
ATOM 2233 C CA . LEU A 1 270 ? 17.463 6.402 -16.130 1.00 95.69 270 LEU A CA 1
ATOM 2234 C C . LEU A 1 270 ? 18.927 6.532 -16.562 1.00 95.69 270 LEU A C 1
ATOM 2236 O O . LEU A 1 270 ? 19.177 6.914 -17.706 1.00 95.69 270 LEU A O 1
ATOM 2240 N N . THR A 1 271 ? 19.879 6.137 -15.711 1.00 95.75 271 THR A N 1
ATOM 2241 C CA . THR A 1 271 ? 21.315 6.159 -16.057 1.00 95.75 271 THR A CA 1
ATOM 2242 C C . THR A 1 271 ? 21.667 5.187 -17.186 1.00 95.75 271 THR A C 1
ATOM 2244 O O . THR A 1 271 ? 22.444 5.519 -18.078 1.00 95.75 271 THR A O 1
ATOM 2247 N N . ILE A 1 272 ? 21.062 3.997 -17.228 1.00 94.12 272 ILE A N 1
ATOM 2248 C CA . ILE A 1 272 ? 21.237 3.082 -18.366 1.00 94.12 272 ILE A CA 1
ATOM 2249 C C . ILE A 1 272 ? 20.598 3.680 -19.626 1.00 94.12 272 ILE A C 1
ATOM 2251 O O . ILE A 1 272 ? 21.150 3.593 -20.721 1.00 94.12 272 ILE A O 1
ATOM 2255 N N . SER A 1 273 ? 19.445 4.337 -19.488 1.00 93.88 273 SER A N 1
ATOM 2256 C CA . SER A 1 273 ? 18.764 4.974 -20.617 1.00 93.88 273 SER A CA 1
ATOM 2257 C C . SER A 1 273 ? 19.559 6.145 -21.201 1.00 93.88 273 SER A C 1
ATOM 2259 O O . SER A 1 273 ? 19.517 6.326 -22.418 1.00 93.88 273 SER A O 1
ATOM 2261 N N . SER A 1 274 ? 20.292 6.919 -20.391 1.00 95.50 274 SER A N 1
ATOM 2262 C CA . SER A 1 274 ? 21.196 7.960 -20.900 1.00 95.50 274 SER A CA 1
ATOM 2263 C C . SER A 1 274 ? 22.386 7.353 -21.645 1.00 95.50 274 SER A C 1
ATOM 2265 O O . SER A 1 274 ? 22.615 7.731 -22.793 1.00 95.50 274 SER A O 1
ATOM 2267 N N . LYS A 1 275 ? 23.042 6.326 -21.084 1.00 95.06 275 LYS A N 1
ATOM 2268 C CA . LYS A 1 275 ? 24.129 5.587 -21.758 1.00 95.06 275 LYS A CA 1
ATOM 2269 C C . LYS A 1 275 ? 23.690 5.000 -23.101 1.00 95.06 275 LYS A C 1
ATOM 2271 O O . LYS A 1 275 ? 24.382 5.133 -24.105 1.00 95.06 275 LYS A O 1
ATOM 2276 N N . ILE A 1 276 ? 22.495 4.408 -23.157 1.00 94.00 276 ILE A N 1
ATOM 2277 C CA . ILE A 1 276 ? 21.911 3.902 -24.408 1.00 94.00 276 ILE A CA 1
ATOM 2278 C C . ILE A 1 276 ? 21.739 5.028 -25.435 1.00 94.00 276 ILE A C 1
ATOM 2280 O O . ILE A 1 276 ? 21.988 4.813 -26.619 1.00 94.00 276 ILE A O 1
ATOM 2284 N N . LYS A 1 277 ? 21.291 6.220 -25.018 1.00 94.94 277 LYS A N 1
ATOM 2285 C CA . LYS A 1 277 ? 21.143 7.367 -25.928 1.00 94.94 277 LYS A CA 1
ATOM 2286 C C . LYS A 1 277 ? 22.497 7.825 -26.474 1.00 94.94 277 LYS A C 1
ATOM 2288 O O . LYS A 1 277 ? 22.579 8.120 -27.662 1.00 94.94 277 LYS A O 1
ATOM 2293 N N . GLU A 1 278 ? 23.533 7.869 -25.642 1.00 94.94 278 GLU A N 1
ATOM 2294 C CA . GLU A 1 278 ? 24.901 8.217 -26.055 1.00 94.94 278 GLU A CA 1
ATOM 2295 C C . GLU A 1 278 ? 25.451 7.208 -27.070 1.00 94.94 278 GLU A C 1
ATOM 2297 O O . GLU A 1 278 ? 25.830 7.595 -28.174 1.00 94.94 278 GLU A O 1
ATOM 2302 N N . ILE A 1 279 ? 25.362 5.910 -26.767 1.00 92.75 279 ILE A N 1
ATOM 2303 C CA . ILE A 1 279 ? 25.814 4.843 -27.672 1.00 92.75 279 ILE A CA 1
ATOM 2304 C C . ILE A 1 279 ? 25.044 4.867 -28.993 1.00 92.75 279 ILE A C 1
ATOM 2306 O O . ILE A 1 279 ? 25.640 4.678 -30.049 1.00 92.75 279 ILE A O 1
ATOM 2310 N N . LYS A 1 280 ? 23.731 5.129 -28.973 1.00 92.19 280 LYS A N 1
ATOM 2311 C CA . LYS A 1 280 ? 22.945 5.272 -30.208 1.00 92.19 280 LYS A CA 1
ATOM 2312 C C . LYS A 1 280 ? 23.432 6.441 -31.065 1.00 92.19 280 LYS A C 1
ATOM 2314 O O . LYS A 1 280 ? 23.595 6.260 -32.266 1.00 92.19 280 LYS A O 1
ATOM 2319 N N . LYS A 1 281 ? 23.727 7.598 -30.459 1.00 94.56 281 LYS A N 1
ATOM 2320 C CA . LYS A 1 281 ? 24.295 8.751 -31.180 1.00 94.56 281 LYS A CA 1
ATOM 2321 C C . LYS A 1 281 ? 25.649 8.414 -31.813 1.00 94.56 281 LYS A C 1
ATOM 2323 O O . LYS A 1 281 ? 25.866 8.754 -32.973 1.00 94.56 281 LYS A O 1
ATOM 2328 N N . GLU A 1 282 ? 26.528 7.725 -31.083 1.00 93.31 282 GLU A N 1
ATOM 2329 C CA . GLU A 1 282 ? 27.814 7.250 -31.621 1.00 93.31 282 GLU A CA 1
ATOM 2330 C C . GLU A 1 282 ? 27.629 6.223 -32.746 1.00 93.31 282 GLU A C 1
ATOM 2332 O O . GLU A 1 282 ? 28.339 6.237 -33.751 1.00 93.31 282 GLU A O 1
ATOM 2337 N N . LEU A 1 283 ? 26.662 5.317 -32.606 1.00 91.94 283 LEU A N 1
ATOM 2338 C CA . LEU A 1 283 ? 26.373 4.312 -33.622 1.00 91.94 283 LEU A CA 1
ATOM 2339 C C . LEU A 1 283 ? 25.853 4.962 -34.910 1.00 91.94 283 LEU A C 1
ATOM 2341 O O . LEU A 1 283 ? 26.237 4.544 -36.006 1.00 91.94 283 LEU A O 1
ATOM 2345 N N . ASP A 1 284 ? 25.021 5.995 -34.785 1.00 91.81 284 ASP A N 1
ATOM 2346 C CA . ASP A 1 284 ? 24.503 6.767 -35.910 1.00 91.81 284 ASP A CA 1
ATOM 2347 C C . ASP A 1 284 ? 25.622 7.534 -36.626 1.00 91.81 284 ASP A C 1
ATOM 2349 O O . ASP A 1 284 ? 25.681 7.501 -37.859 1.00 91.81 284 ASP A O 1
ATOM 2353 N N . SER A 1 285 ? 26.544 8.173 -35.893 1.00 91.38 285 SER A N 1
ATOM 2354 C CA . SER A 1 285 ? 27.694 8.859 -36.500 1.00 91.38 285 SER A CA 1
ATOM 2355 C C . SER A 1 285 ? 28.625 7.879 -37.216 1.00 91.38 285 SER A C 1
ATOM 2357 O O . SER A 1 285 ? 28.935 8.078 -38.389 1.00 91.38 285 SER A O 1
ATOM 2359 N N . ILE A 1 286 ? 28.968 6.751 -36.585 1.00 91.00 286 ILE A N 1
ATOM 2360 C CA . ILE A 1 286 ? 29.787 5.698 -37.206 1.00 91.00 286 ILE A CA 1
ATOM 2361 C C . ILE A 1 286 ? 29.099 5.132 -38.451 1.00 91.00 286 ILE A C 1
ATOM 2363 O O . ILE A 1 286 ? 29.749 4.869 -39.462 1.00 91.00 286 ILE A O 1
ATOM 2367 N N . THR A 1 287 ? 27.778 4.951 -38.415 1.00 89.19 287 THR A N 1
ATOM 2368 C CA . THR A 1 287 ? 27.021 4.446 -39.567 1.00 89.19 287 THR A CA 1
ATOM 2369 C C . THR A 1 287 ? 27.045 5.438 -40.734 1.00 89.19 287 THR A C 1
ATOM 2371 O O . THR A 1 287 ? 27.171 5.013 -41.888 1.00 89.19 287 THR A O 1
ATOM 2374 N N . LYS A 1 288 ? 26.980 6.750 -40.459 1.00 90.62 288 LYS A N 1
ATOM 2375 C CA . LYS A 1 288 ? 27.153 7.805 -41.472 1.00 90.62 288 LYS A CA 1
ATOM 2376 C C . LYS A 1 288 ? 28.568 7.786 -42.059 1.00 90.62 288 LYS A C 1
ATOM 2378 O O . LYS A 1 288 ? 28.696 7.650 -43.277 1.00 90.62 288 LYS A O 1
ATOM 2383 N N . ASP A 1 289 ? 29.599 7.791 -41.214 1.00 86.81 289 ASP A N 1
ATOM 2384 C CA . ASP A 1 289 ? 31.009 7.749 -41.630 1.00 86.81 289 ASP A CA 1
ATOM 2385 C C . ASP A 1 289 ? 31.308 6.514 -42.489 1.00 86.81 289 ASP A C 1
ATOM 2387 O O . ASP A 1 289 ? 31.910 6.605 -43.560 1.00 86.81 289 ASP A O 1
ATOM 2391 N N . MET A 1 290 ? 30.816 5.343 -42.072 1.00 87.56 290 MET A N 1
ATOM 2392 C CA . MET A 1 290 ? 30.942 4.101 -42.836 1.00 87.56 290 MET A CA 1
ATOM 2393 C C . MET A 1 290 ? 30.265 4.187 -44.205 1.00 87.56 290 MET A C 1
ATOM 2395 O O . MET A 1 290 ? 30.791 3.645 -45.179 1.00 87.56 290 MET A O 1
ATOM 2399 N N . LYS A 1 291 ? 29.096 4.831 -44.301 1.00 88.50 291 LYS A N 1
ATOM 2400 C CA . LYS A 1 291 ? 28.370 4.995 -45.567 1.00 88.50 291 LYS A CA 1
ATOM 2401 C C . LYS A 1 291 ? 29.141 5.901 -46.526 1.00 88.50 291 LYS A C 1
ATOM 2403 O O . LYS A 1 291 ? 29.205 5.581 -47.712 1.00 88.50 291 LYS A O 1
ATOM 2408 N N . ILE A 1 292 ? 29.729 6.987 -46.025 1.00 87.69 292 ILE A N 1
ATOM 2409 C CA . ILE A 1 292 ? 30.565 7.906 -46.811 1.00 87.69 292 ILE A CA 1
ATOM 2410 C C . ILE A 1 292 ? 31.834 7.180 -47.278 1.00 87.69 292 ILE A C 1
ATOM 2412 O O . ILE A 1 292 ? 32.051 7.051 -48.482 1.00 87.69 292 ILE A O 1
ATOM 2416 N N . LEU A 1 293 ? 32.601 6.584 -46.358 1.00 85.94 293 LEU A N 1
ATOM 2417 C CA . LEU A 1 293 ? 33.828 5.838 -46.674 1.00 85.94 293 LEU A CA 1
ATOM 2418 C C . LEU A 1 293 ? 33.587 4.665 -47.630 1.00 85.94 293 LEU A C 1
ATOM 2420 O O . LEU A 1 293 ? 34.359 4.430 -48.556 1.00 85.94 293 LEU A O 1
ATOM 2424 N N . SER A 1 294 ? 32.498 3.917 -47.450 1.00 85.94 294 SER A N 1
ATOM 2425 C CA . SER A 1 294 ? 32.175 2.809 -48.351 1.00 85.94 294 SER A CA 1
ATOM 2426 C C . SER A 1 294 ? 31.834 3.290 -49.763 1.00 85.94 294 SER A C 1
ATOM 2428 O O . SER A 1 294 ? 32.102 2.565 -50.725 1.00 85.94 294 SER A O 1
ATOM 2430 N N . LYS A 1 295 ? 31.234 4.480 -49.910 1.00 88.06 295 LYS A N 1
ATOM 2431 C CA . LYS A 1 295 ? 30.967 5.084 -51.221 1.00 88.06 295 LYS A CA 1
ATOM 2432 C C . LYS A 1 295 ? 32.258 5.563 -51.879 1.00 88.06 295 LYS A C 1
ATOM 2434 O O . LYS A 1 295 ? 32.487 5.204 -53.033 1.00 88.06 295 LYS A O 1
ATOM 2439 N N . THR A 1 296 ? 33.105 6.303 -51.161 1.00 85.06 296 THR A N 1
ATOM 2440 C CA . THR A 1 296 ? 34.369 6.841 -51.698 1.00 85.06 296 THR A CA 1
ATOM 2441 C C . THR A 1 296 ? 35.313 5.719 -52.125 1.00 85.06 296 THR A C 1
ATOM 2443 O O . THR A 1 296 ? 35.728 5.680 -53.283 1.00 85.06 296 THR A O 1
ATOM 2446 N N . VAL A 1 297 ? 35.526 4.710 -51.270 1.00 85.00 297 VAL A N 1
ATOM 2447 C CA . VAL A 1 297 ? 36.310 3.506 -51.608 1.00 85.00 297 VAL A CA 1
ATOM 2448 C C . VAL A 1 297 ? 35.718 2.777 -52.818 1.00 85.00 297 VAL A C 1
ATOM 2450 O O . VAL A 1 297 ? 36.451 2.315 -53.694 1.00 85.00 297 VAL A O 1
ATOM 2453 N N . GLY A 1 298 ? 34.388 2.676 -52.907 1.00 82.62 298 GLY A N 1
ATOM 2454 C CA . GLY A 1 298 ? 33.708 2.055 -54.044 1.00 82.62 298 GLY A CA 1
ATOM 2455 C C . GLY A 1 298 ? 33.927 2.798 -55.368 1.00 82.62 298 GLY A C 1
ATOM 2456 O O . GLY A 1 298 ? 34.084 2.154 -56.409 1.00 82.62 298 GLY A O 1
ATOM 2457 N N . ILE A 1 299 ? 33.954 4.133 -55.340 1.00 85.88 299 ILE A N 1
ATOM 2458 C CA . ILE A 1 299 ? 34.217 4.988 -56.507 1.00 85.88 299 ILE A CA 1
ATOM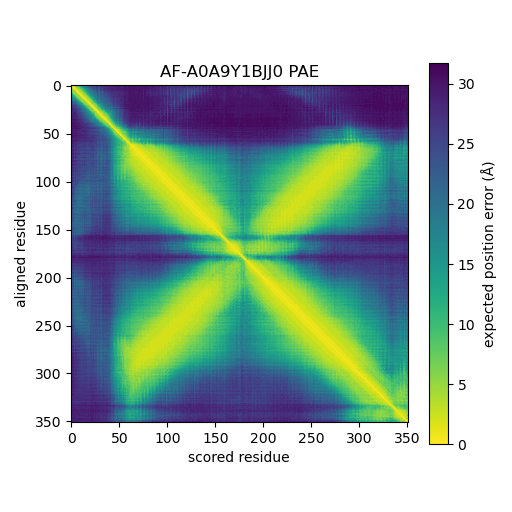 2459 C C . ILE A 1 299 ? 35.689 4.880 -56.927 1.00 85.88 299 ILE A C 1
ATOM 2461 O O . ILE A 1 299 ? 35.963 4.562 -58.086 1.00 85.88 299 ILE A O 1
ATOM 2465 N N . GLU A 1 300 ? 36.629 5.037 -55.993 1.00 83.00 300 GLU A N 1
ATOM 2466 C CA . GLU A 1 300 ? 38.074 4.945 -56.253 1.00 83.00 300 GLU A CA 1
ATOM 2467 C C . GLU A 1 300 ? 38.478 3.565 -56.783 1.00 83.00 300 GLU A C 1
ATOM 2469 O O . GLU A 1 300 ? 39.240 3.449 -57.746 1.00 83.00 300 GLU A O 1
ATOM 2474 N N . LEU A 1 301 ? 37.911 2.487 -56.229 1.00 82.88 301 LEU A N 1
ATOM 2475 C CA . LEU A 1 301 ? 38.184 1.133 -56.707 1.00 82.88 301 LEU A CA 1
ATOM 2476 C C . LEU A 1 301 ? 37.651 0.914 -58.132 1.00 82.88 301 LEU A C 1
ATOM 2478 O O . LEU A 1 301 ? 38.297 0.235 -58.936 1.00 82.88 301 LEU A O 1
ATOM 2482 N N . LYS A 1 302 ? 36.489 1.489 -58.472 1.00 84.50 302 LYS A N 1
ATOM 2483 C CA . LYS A 1 302 ? 35.954 1.467 -59.843 1.00 84.50 302 LYS A CA 1
ATOM 2484 C C . LYS A 1 302 ? 36.845 2.264 -60.797 1.00 84.50 302 LYS A C 1
ATOM 2486 O O . LYS A 1 302 ? 37.114 1.763 -61.888 1.00 84.50 302 LYS A O 1
ATOM 2491 N N . ALA A 1 303 ? 37.326 3.441 -60.396 1.00 83.88 303 ALA A N 1
ATOM 2492 C CA . ALA A 1 303 ? 38.252 4.254 -61.185 1.00 83.88 303 ALA A CA 1
ATOM 2493 C C . ALA A 1 303 ? 39.568 3.504 -61.448 1.00 83.88 303 ALA A C 1
ATOM 2495 O O . ALA A 1 303 ? 39.915 3.269 -62.603 1.00 83.88 303 ALA A O 1
ATOM 2496 N N . ARG A 1 304 ? 40.207 2.960 -60.402 1.00 81.62 304 ARG A N 1
ATOM 2497 C CA . ARG A 1 304 ? 41.442 2.165 -60.522 1.00 81.62 304 ARG A CA 1
ATOM 2498 C C . ARG A 1 304 ? 41.260 0.918 -61.391 1.00 81.62 304 ARG A C 1
ATOM 2500 O O . ARG A 1 304 ? 42.162 0.529 -62.131 1.00 81.62 304 ARG A O 1
ATOM 2507 N N . ARG A 1 305 ? 40.088 0.269 -61.338 1.00 82.00 305 ARG A N 1
ATOM 2508 C CA . ARG A 1 305 ? 39.749 -0.850 -62.239 1.00 82.00 305 ARG A CA 1
ATOM 2509 C C . ARG A 1 305 ? 39.605 -0.396 -63.692 1.00 82.00 305 ARG A C 1
ATOM 2511 O O . ARG A 1 305 ? 40.053 -1.121 -64.576 1.00 82.00 305 ARG A O 1
ATOM 2518 N N . LYS A 1 306 ? 38.986 0.761 -63.952 1.00 84.31 306 LYS A N 1
ATOM 2519 C CA . LYS A 1 306 ? 38.884 1.332 -65.305 1.00 84.31 306 LYS A CA 1
ATOM 2520 C C . LYS A 1 306 ? 40.263 1.705 -65.847 1.00 84.31 306 LYS A C 1
ATOM 2522 O O . LYS A 1 306 ? 40.587 1.281 -66.947 1.00 84.31 306 LYS A O 1
ATOM 2527 N N . GLU A 1 307 ? 41.095 2.380 -65.058 1.00 81.75 307 GLU A N 1
ATOM 2528 C CA . GLU A 1 307 ? 42.477 2.709 -65.431 1.00 81.75 307 GLU A CA 1
ATOM 2529 C C . GLU A 1 307 ? 43.301 1.465 -65.746 1.00 81.75 307 GLU A C 1
ATOM 2531 O O . GLU A 1 307 ? 43.937 1.407 -66.790 1.00 81.75 307 GLU A O 1
ATOM 2536 N N . ARG A 1 308 ? 43.249 0.429 -64.897 1.00 81.44 308 ARG A N 1
ATOM 2537 C CA . ARG A 1 308 ? 43.927 -0.846 -65.180 1.00 81.44 308 ARG A CA 1
ATOM 2538 C C . ARG A 1 308 ? 43.454 -1.470 -66.490 1.00 81.44 308 ARG A C 1
ATOM 2540 O O . ARG A 1 308 ? 44.279 -1.985 -67.232 1.00 81.44 308 ARG A O 1
ATOM 2547 N N . LYS A 1 309 ? 42.152 -1.417 -66.791 1.00 83.00 309 LYS A N 1
ATOM 2548 C CA . LYS A 1 309 ? 41.609 -1.909 -68.068 1.00 83.00 309 LYS A CA 1
ATOM 2549 C C . LYS A 1 309 ? 42.093 -1.078 -69.255 1.00 83.00 309 LYS A C 1
ATOM 2551 O O . LYS A 1 309 ? 42.420 -1.664 -70.276 1.00 83.00 309 LYS A O 1
ATOM 2556 N N . ILE A 1 310 ? 42.133 0.248 -69.130 1.00 84.75 310 ILE A N 1
ATOM 2557 C CA . ILE A 1 310 ? 42.623 1.145 -70.186 1.00 84.75 310 ILE A CA 1
ATOM 2558 C C . ILE A 1 310 ? 44.116 0.911 -70.417 1.00 84.75 310 ILE A C 1
ATOM 2560 O O . ILE A 1 310 ? 44.497 0.654 -71.548 1.00 84.75 310 ILE A O 1
ATOM 2564 N N . ARG A 1 311 ? 44.938 0.878 -69.362 1.00 79.44 311 ARG A N 1
ATOM 2565 C CA . ARG A 1 311 ? 46.375 0.577 -69.470 1.00 79.44 311 ARG A CA 1
ATOM 2566 C C . ARG A 1 311 ? 46.633 -0.808 -70.051 1.00 79.44 311 ARG A C 1
ATOM 2568 O O . ARG A 1 311 ? 47.495 -0.956 -70.898 1.00 79.44 311 ARG A O 1
ATOM 2575 N N . ALA A 1 312 ? 45.872 -1.824 -69.643 1.00 81.12 312 ALA A N 1
ATOM 2576 C CA . ALA A 1 312 ? 45.998 -3.162 -70.220 1.00 81.12 312 ALA A CA 1
ATOM 2577 C C . ALA A 1 312 ? 45.618 -3.196 -71.709 1.00 81.12 312 ALA A C 1
ATOM 2579 O O . ALA A 1 312 ? 46.219 -3.954 -72.464 1.00 81.12 312 ALA A O 1
ATOM 2580 N N . LYS A 1 313 ? 44.639 -2.382 -72.132 1.00 83.44 313 LYS A N 1
ATOM 2581 C CA . LYS A 1 313 ? 44.326 -2.189 -73.553 1.00 83.44 313 LYS A CA 1
ATOM 2582 C C . LYS A 1 313 ? 45.458 -1.467 -74.276 1.00 83.44 313 LYS A C 1
ATOM 2584 O O . LYS A 1 313 ? 45.924 -2.008 -75.256 1.00 83.44 313 LYS A O 1
ATOM 2589 N N . GLN A 1 314 ? 45.957 -0.351 -73.744 1.00 82.69 314 GLN A N 1
ATOM 2590 C CA . GLN A 1 314 ? 47.078 0.400 -74.321 1.00 82.69 314 GLN A CA 1
ATOM 2591 C C . GLN A 1 314 ? 48.326 -0.467 -74.483 1.00 82.69 314 GLN A C 1
ATOM 2593 O O . GLN A 1 314 ? 48.856 -0.550 -75.575 1.00 82.69 314 GLN A O 1
ATOM 2598 N N . ILE A 1 315 ? 48.732 -1.203 -73.444 1.00 81.00 315 ILE A N 1
ATOM 2599 C CA . ILE A 1 315 ? 49.869 -2.132 -73.519 1.00 81.00 315 ILE A CA 1
ATOM 2600 C C . ILE A 1 315 ? 49.611 -3.216 -74.571 1.00 81.00 315 ILE A C 1
ATOM 2602 O O . ILE A 1 315 ? 50.507 -3.572 -75.328 1.00 81.00 315 ILE A O 1
ATOM 2606 N N . ARG A 1 316 ? 48.390 -3.763 -74.642 1.00 79.19 316 ARG A N 1
ATOM 2607 C CA . ARG A 1 316 ? 48.038 -4.732 -75.689 1.00 79.19 316 ARG A CA 1
ATOM 2608 C C . ARG A 1 316 ? 48.119 -4.093 -77.078 1.00 79.19 316 ARG A C 1
ATOM 2610 O O . ARG A 1 316 ? 48.638 -4.737 -77.981 1.00 79.19 316 ARG A O 1
ATOM 2617 N N . ASP A 1 317 ? 47.620 -2.875 -77.237 1.00 80.56 317 ASP A N 1
ATOM 2618 C CA . ASP A 1 317 ? 47.618 -2.146 -78.499 1.00 80.56 317 ASP A CA 1
ATOM 2619 C C . ASP A 1 317 ? 49.053 -1.824 -78.937 1.00 80.56 317 ASP A C 1
ATOM 2621 O O . ASP A 1 317 ? 49.387 -2.147 -80.069 1.00 80.56 317 ASP A O 1
ATOM 2625 N N . GLU A 1 318 ? 49.918 -1.353 -78.031 1.00 82.06 318 GLU A N 1
ATOM 2626 C CA . GLU A 1 318 ? 51.357 -1.112 -78.240 1.00 82.06 318 GLU A CA 1
ATOM 2627 C C . GLU A 1 318 ? 52.120 -2.393 -78.621 1.00 82.06 318 GLU A C 1
ATOM 2629 O O . GLU A 1 318 ? 52.946 -2.393 -79.534 1.00 82.06 318 GLU A O 1
ATOM 2634 N N . ILE A 1 319 ? 51.837 -3.522 -77.959 1.00 80.81 319 ILE A N 1
ATOM 2635 C CA . ILE A 1 319 ? 52.420 -4.827 -78.317 1.00 80.81 319 ILE A CA 1
ATOM 2636 C C . ILE A 1 319 ? 51.965 -5.253 -79.719 1.00 80.81 319 ILE A C 1
ATOM 2638 O O . ILE A 1 319 ? 52.747 -5.807 -80.490 1.00 80.81 319 ILE A O 1
ATOM 2642 N N . LEU A 1 320 ? 50.701 -5.012 -80.065 1.00 75.44 320 LEU A N 1
ATOM 2643 C CA . LEU A 1 320 ? 50.184 -5.305 -81.399 1.00 75.44 320 LEU A CA 1
ATOM 2644 C C . LEU A 1 320 ? 50.738 -4.336 -82.455 1.00 75.44 320 LEU A C 1
ATOM 2646 O O . LEU A 1 320 ? 51.019 -4.782 -83.562 1.00 75.44 320 LEU A O 1
ATOM 2650 N N . ASP A 1 321 ? 50.937 -3.054 -82.126 1.00 78.75 321 ASP A N 1
ATOM 2651 C CA . ASP A 1 321 ? 51.511 -2.032 -83.017 1.00 78.75 321 ASP A CA 1
ATOM 2652 C C . ASP A 1 321 ? 52.979 -2.343 -83.306 1.00 78.75 321 ASP A C 1
ATOM 2654 O O . ASP A 1 321 ? 53.359 -2.469 -84.464 1.00 78.75 321 ASP A O 1
ATOM 2658 N N . SER A 1 322 ? 53.780 -2.609 -82.274 1.00 79.56 322 SER A N 1
ATOM 2659 C CA . SER A 1 322 ? 55.179 -3.030 -82.438 1.00 79.56 322 SER A CA 1
ATOM 2660 C C . SER A 1 322 ? 55.311 -4.340 -83.220 1.00 79.56 322 SER A C 1
ATOM 2662 O O . SER A 1 322 ? 56.207 -4.484 -84.054 1.00 79.56 322 SER A O 1
ATOM 2664 N N . ARG A 1 323 ? 54.393 -5.296 -83.017 1.00 77.19 323 ARG A N 1
ATOM 2665 C CA . ARG A 1 323 ? 54.332 -6.519 -83.828 1.00 77.19 323 ARG A CA 1
ATOM 2666 C C . ARG A 1 323 ? 53.972 -6.210 -85.282 1.00 77.19 323 ARG A C 1
ATOM 2668 O O . ARG A 1 323 ? 54.595 -6.777 -86.172 1.00 77.19 323 ARG A O 1
ATOM 2675 N N . ALA A 1 324 ? 53.015 -5.321 -85.536 1.00 75.38 324 ALA A N 1
ATOM 2676 C CA . ALA A 1 324 ? 52.644 -4.909 -86.887 1.00 75.38 324 ALA A CA 1
ATOM 2677 C C . ALA A 1 324 ? 53.787 -4.154 -87.592 1.00 75.38 324 ALA A C 1
ATOM 2679 O O . ALA A 1 324 ? 54.083 -4.452 -88.745 1.00 75.38 324 ALA A O 1
ATOM 2680 N N . GLU A 1 325 ? 54.498 -3.261 -86.902 1.00 77.31 325 GLU A N 1
ATOM 2681 C CA . GLU A 1 325 ? 55.680 -2.563 -87.425 1.00 77.31 325 GLU A CA 1
ATOM 2682 C C . GLU A 1 325 ? 56.826 -3.530 -87.751 1.00 77.31 325 GLU A C 1
ATOM 2684 O O . GLU A 1 325 ? 57.441 -3.425 -88.813 1.00 77.31 325 GLU A O 1
ATOM 2689 N N . ALA A 1 326 ? 57.084 -4.518 -86.887 1.00 76.69 326 ALA A N 1
ATOM 2690 C CA . ALA A 1 326 ? 58.077 -5.561 -87.140 1.00 76.69 326 ALA A CA 1
ATOM 2691 C C . ALA A 1 326 ? 57.710 -6.457 -88.337 1.00 76.69 326 ALA A C 1
ATOM 2693 O O . ALA A 1 326 ? 58.588 -6.935 -89.050 1.00 76.69 326 ALA A O 1
ATOM 2694 N N . ILE A 1 327 ? 56.420 -6.692 -88.586 1.00 71.56 327 ILE A N 1
ATOM 2695 C CA . ILE A 1 327 ? 55.964 -7.431 -89.769 1.00 71.56 327 ILE A CA 1
ATOM 2696 C C . ILE A 1 327 ? 56.034 -6.532 -91.021 1.00 71.56 327 ILE A C 1
ATOM 2698 O O . ILE A 1 327 ? 56.419 -6.994 -92.093 1.00 71.56 327 ILE A O 1
ATOM 2702 N N . LEU A 1 328 ? 55.741 -5.235 -90.901 1.00 72.19 328 LEU A N 1
ATOM 2703 C CA . LEU A 1 328 ? 55.836 -4.268 -91.997 1.00 72.19 328 LEU A CA 1
ATOM 2704 C C . LEU A 1 328 ? 57.285 -4.045 -92.456 1.00 72.19 328 LEU A C 1
ATOM 2706 O O . LEU A 1 328 ? 57.529 -3.890 -93.652 1.00 72.19 328 LEU A O 1
ATOM 2710 N N . THR A 1 329 ? 58.260 -4.062 -91.543 1.00 76.19 329 THR A N 1
ATOM 2711 C CA . THR A 1 329 ? 59.685 -4.034 -91.915 1.00 76.19 329 THR A CA 1
ATOM 2712 C C . THR A 1 329 ? 60.102 -5.306 -92.653 1.00 76.19 329 THR A C 1
ATOM 2714 O O . THR A 1 329 ? 60.766 -5.199 -93.681 1.00 76.19 329 THR A O 1
ATOM 2717 N N . LYS A 1 330 ? 59.639 -6.491 -92.228 1.00 75.12 330 LYS A N 1
ATOM 2718 C CA . LYS A 1 330 ? 59.833 -7.747 -92.982 1.00 75.12 330 LYS A CA 1
ATOM 2719 C C . LYS A 1 330 ? 59.204 -7.701 -94.379 1.00 75.12 330 LYS A C 1
ATOM 2721 O O . LYS A 1 330 ? 59.855 -8.090 -95.346 1.00 75.12 330 LYS A O 1
ATOM 2726 N N . TYR A 1 331 ? 57.990 -7.154 -94.505 1.00 71.75 331 TYR A N 1
ATOM 2727 C CA . TYR A 1 331 ? 57.323 -6.958 -95.799 1.00 71.75 331 TYR A CA 1
ATOM 2728 C C . TYR A 1 331 ? 58.126 -6.039 -96.729 1.00 71.75 331 TYR A C 1
ATOM 2730 O O . TYR A 1 331 ? 58.375 -6.385 -97.882 1.00 71.75 331 TYR A O 1
ATOM 2738 N N . LYS A 1 332 ? 58.591 -4.887 -96.222 1.00 73.31 332 LYS A N 1
ATOM 2739 C CA . LYS A 1 332 ? 59.432 -3.942 -96.981 1.00 73.31 332 LYS A CA 1
ATOM 2740 C C . LYS A 1 332 ? 60.772 -4.543 -97.411 1.00 73.31 332 LYS A C 1
ATOM 2742 O O . LYS A 1 332 ? 61.305 -4.135 -98.438 1.00 73.31 332 LYS A O 1
ATOM 2747 N N . ASN A 1 333 ? 61.288 -5.514 -96.660 1.00 76.06 333 ASN A N 1
ATOM 2748 C CA . ASN A 1 333 ? 62.527 -6.225 -96.971 1.00 76.06 333 ASN A CA 1
ATOM 2749 C C . ASN A 1 333 ? 62.335 -7.396 -97.958 1.00 76.06 333 ASN A C 1
ATOM 2751 O O . ASN A 1 333 ? 63.315 -8.043 -98.320 1.00 76.06 333 ASN A O 1
ATOM 2755 N N . GLY A 1 334 ? 61.106 -7.655 -98.430 1.00 67.38 334 GLY A N 1
ATOM 2756 C CA . GLY A 1 334 ? 60.816 -8.672 -99.448 1.00 67.38 334 GLY A CA 1
ATOM 2757 C C . GLY A 1 334 ? 60.730 -10.109 -98.922 1.00 67.38 334 GLY A C 1
ATOM 2758 O O . GLY A 1 334 ? 60.748 -11.047 -99.719 1.00 67.38 334 GLY A O 1
ATOM 2759 N N . GLU A 1 335 ? 60.635 -10.303 -97.604 1.00 69.88 335 GLU A N 1
ATOM 2760 C CA . GLU A 1 335 ? 60.453 -11.624 -96.993 1.00 69.88 335 GLU A CA 1
ATOM 2761 C C . GLU A 1 335 ? 58.985 -12.081 -97.089 1.00 69.88 335 GLU A C 1
ATOM 2763 O O . GLU A 1 335 ? 58.054 -11.285 -96.958 1.00 69.88 335 GLU A O 1
ATOM 2768 N N . SER A 1 336 ? 58.754 -13.378 -97.320 1.00 66.25 336 SER A N 1
ATOM 2769 C CA . SER A 1 336 ? 57.406 -13.953 -97.420 1.00 66.25 336 SER A CA 1
ATOM 2770 C C . SER A 1 336 ? 56.686 -13.930 -96.068 1.00 66.25 336 SER A C 1
ATOM 2772 O O . SER A 1 336 ? 57.158 -14.555 -95.117 1.00 66.25 336 SER A O 1
ATOM 2774 N N . LEU A 1 337 ? 55.529 -13.267 -95.987 1.00 67.25 337 LEU A N 1
ATOM 2775 C CA . LEU A 1 337 ? 54.708 -13.249 -94.772 1.00 67.25 337 LEU A CA 1
ATOM 2776 C C . LEU A 1 337 ? 53.911 -14.542 -94.586 1.00 67.25 337 LEU A C 1
ATOM 2778 O O . LEU A 1 337 ? 53.378 -15.110 -95.540 1.00 67.25 337 LEU A O 1
ATOM 2782 N N . SER A 1 338 ? 53.733 -14.933 -93.324 1.00 74.75 338 SER A N 1
ATOM 2783 C CA . SER A 1 338 ? 52.705 -15.897 -92.921 1.00 74.75 338 SER A CA 1
ATOM 2784 C C . SER A 1 338 ? 51.291 -15.320 -93.103 1.00 74.75 338 SER A C 1
ATOM 2786 O O . SER A 1 338 ? 51.065 -14.121 -92.933 1.00 74.75 338 SER A O 1
ATOM 2788 N N . LEU A 1 339 ? 50.303 -16.180 -93.377 1.00 70.44 339 LEU A N 1
ATOM 2789 C CA . LEU A 1 339 ? 48.888 -15.798 -93.506 1.00 70.44 339 LEU A CA 1
ATOM 2790 C C . LEU A 1 339 ? 48.333 -15.149 -92.222 1.00 70.44 339 LEU A C 1
ATOM 2792 O O . LEU A 1 339 ? 47.463 -14.282 -92.287 1.00 70.44 339 LEU A O 1
ATOM 2796 N N . GLU A 1 340 ? 48.864 -15.527 -91.055 1.00 73.69 340 GLU A N 1
ATOM 2797 C CA . GLU A 1 340 ? 48.529 -14.898 -89.771 1.00 73.69 340 GLU A CA 1
ATOM 2798 C C . GLU A 1 340 ? 49.162 -13.506 -89.620 1.00 73.69 340 GLU A C 1
ATOM 2800 O O . GLU A 1 340 ? 48.534 -12.600 -89.079 1.00 73.69 340 GLU A O 1
ATOM 2805 N N . GLU A 1 341 ? 50.377 -13.306 -90.132 1.00 68.56 341 GLU A N 1
ATOM 2806 C CA . GLU A 1 341 ? 51.087 -12.020 -90.087 1.00 68.56 341 GLU A CA 1
ATOM 2807 C C . GLU A 1 341 ? 50.491 -11.009 -91.079 1.00 68.56 341 GLU A C 1
ATOM 2809 O O . GLU A 1 341 ? 50.350 -9.829 -90.759 1.00 68.56 341 GLU A O 1
ATOM 2814 N N . PHE A 1 342 ? 50.048 -11.482 -92.246 1.00 66.62 342 PHE A N 1
ATOM 2815 C CA . PHE A 1 342 ? 49.295 -10.688 -93.217 1.00 66.62 342 PHE A CA 1
ATOM 2816 C C . PHE A 1 342 ? 47.935 -10.233 -92.661 1.00 66.62 342 PHE A C 1
ATOM 2818 O O . PHE A 1 342 ? 47.534 -9.082 -92.836 1.00 66.62 342 PHE A O 1
ATOM 2825 N N . ARG A 1 343 ? 47.241 -11.112 -91.926 1.00 73.31 343 ARG A N 1
ATOM 2826 C CA . ARG A 1 343 ? 45.960 -10.792 -91.279 1.00 73.31 343 ARG A CA 1
ATOM 2827 C C . ARG A 1 343 ? 46.095 -9.664 -90.254 1.00 73.31 343 ARG A C 1
ATOM 2829 O O . ARG A 1 343 ? 45.256 -8.770 -90.232 1.00 73.31 343 ARG A O 1
ATOM 2836 N N . VAL A 1 344 ? 47.170 -9.675 -89.462 1.00 74.06 344 VAL A N 1
ATOM 2837 C CA . VAL A 1 344 ? 47.469 -8.634 -88.460 1.00 74.06 344 VAL A CA 1
ATOM 2838 C C . VAL A 1 344 ? 47.708 -7.264 -89.112 1.00 74.06 344 VAL A C 1
ATOM 2840 O O . VAL A 1 344 ? 47.289 -6.248 -88.563 1.00 74.06 344 VAL A O 1
ATOM 2843 N N . LEU A 1 345 ? 48.324 -7.221 -90.297 1.00 69.00 345 LEU A N 1
ATOM 2844 C CA . LEU A 1 345 ? 48.538 -5.978 -91.050 1.00 69.00 345 LEU A CA 1
ATOM 2845 C C . LEU A 1 345 ? 47.257 -5.437 -91.700 1.00 69.00 345 LEU A C 1
ATOM 2847 O O . LEU A 1 345 ? 47.024 -4.228 -91.653 1.00 69.00 345 LEU A O 1
ATOM 2851 N N . MET A 1 346 ? 46.406 -6.316 -92.245 1.00 68.19 346 MET A N 1
ATOM 2852 C CA . MET A 1 346 ? 45.102 -5.923 -92.796 1.00 68.19 346 MET A CA 1
ATOM 2853 C C . MET A 1 346 ? 44.140 -5.415 -91.715 1.00 68.19 346 MET A C 1
ATOM 2855 O O . MET A 1 346 ? 43.464 -4.411 -91.917 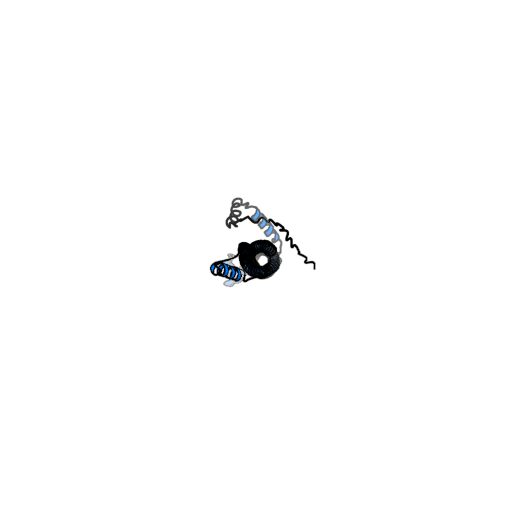1.00 68.19 346 MET A O 1
ATOM 2859 N N . GLU A 1 347 ? 44.091 -6.065 -90.548 1.00 69.69 347 GLU A N 1
ATOM 2860 C CA . GLU A 1 347 ? 43.221 -5.651 -89.435 1.00 69.69 347 GLU A CA 1
ATOM 2861 C C . GLU A 1 347 ? 43.593 -4.272 -88.856 1.00 69.69 347 GLU A C 1
ATOM 2863 O O . GLU A 1 347 ? 42.732 -3.588 -88.302 1.00 69.69 347 GLU A O 1
ATOM 2868 N N . ARG A 1 348 ? 44.850 -3.837 -89.009 1.00 67.25 348 ARG A N 1
ATOM 2869 C CA . ARG A 1 348 ? 45.350 -2.520 -88.573 1.00 67.25 348 ARG A CA 1
ATOM 2870 C C . ARG A 1 348 ? 45.390 -1.465 -89.693 1.00 67.25 348 ARG A C 1
ATOM 2872 O O . ARG A 1 348 ? 45.706 -0.317 -89.398 1.00 67.25 348 ARG A O 1
ATOM 2879 N N . GLY A 1 349 ? 45.046 -1.817 -90.938 1.00 64.31 349 GLY A N 1
ATOM 2880 C CA . GLY A 1 349 ? 44.988 -0.882 -92.076 1.00 64.31 349 GLY A CA 1
ATOM 2881 C C . GLY A 1 349 ? 46.352 -0.357 -92.542 1.00 64.31 349 GLY A C 1
ATOM 2882 O O . GLY A 1 349 ? 46.445 0.772 -93.016 1.00 64.31 349 GLY A O 1
ATOM 2883 N N . LEU A 1 350 ? 47.414 -1.146 -92.355 1.00 63.34 350 LEU A N 1
ATOM 2884 C CA . LEU A 1 350 ? 48.800 -0.771 -92.674 1.00 63.34 350 LEU A CA 1
ATOM 2885 C C . LEU A 1 350 ? 49.259 -1.231 -94.077 1.00 63.34 350 LEU A C 1
ATOM 2887 O O . LEU A 1 350 ? 50.421 -1.016 -94.429 1.00 63.34 350 LEU A O 1
ATOM 2891 N N . ILE A 1 351 ? 48.365 -1.856 -94.858 1.00 56.22 351 ILE A N 1
ATOM 2892 C CA . ILE A 1 351 ? 48.550 -2.329 -96.245 1.00 56.22 351 ILE A CA 1
ATOM 2893 C C . ILE A 1 351 ? 47.314 -1.993 -97.075 1.00 56.22 351 ILE A C 1
ATOM 2895 O O . ILE A 1 351 ? 46.198 -2.107 -96.515 1.00 56.22 351 ILE A O 1
#